Protein AF-A0A969IP55-F1 (afdb_monomer_lite)

pLDDT: mean 71.88, std 18.7, range [32.5, 93.12]

Radius of gyration: 21.82 Å; chains: 1; bounding box: 66×53×46 Å

Secondary structure (DSSP, 8-state):
-HHHHHHHHHHHHHHHT--HHHHHHHHHHHHHHHHHHHHHHHTT-TT---HHHHHHHHHHHHHHHHHHHHHHHHTT-HHHHHHHHHHHHHHHTTS--PPPHHHHHHHHHHHHHHHT--SHHHHHHHHHHHHHHTTT-TT--HHHHHTT-GGGTTS-GGGTHHHHHHHHHHHTTSS------------

Structure (mmCIF, N/CA/C/O backbone):
data_AF-A0A969IP55-F1
#
_entry.id   AF-A0A969IP55-F1
#
loop_
_atom_site.group_PDB
_atom_site.id
_atom_site.type_symbol
_atom_site.label_atom_id
_atom_site.label_alt_id
_atom_site.label_comp_id
_atom_site.label_asym_id
_atom_site.label_entity_id
_atom_site.label_seq_id
_atom_site.pdbx_PDB_ins_code
_atom_site.Cartn_x
_atom_site.Cartn_y
_atom_site.Cartn_z
_atom_site.occupancy
_atom_site.B_iso_or_equiv
_atom_site.auth_seq_id
_atom_site.auth_comp_id
_atom_site.auth_asym_id
_atom_site.auth_atom_id
_atom_site.pdbx_PDB_model_num
ATOM 1 N N . MET A 1 1 ? -9.711 13.927 -6.714 1.00 77.75 1 MET A N 1
ATOM 2 C CA . MET A 1 1 ? -8.336 13.537 -6.316 1.00 77.75 1 MET A CA 1
ATOM 3 C C . MET A 1 1 ? -8.371 12.204 -5.574 1.00 77.75 1 MET A C 1
ATOM 5 O O . MET A 1 1 ? -9.432 11.842 -5.066 1.00 77.75 1 MET A O 1
ATOM 9 N N . LEU A 1 2 ? -7.277 11.439 -5.526 1.00 83.94 2 LEU A N 1
ATOM 10 C CA . LEU A 1 2 ? -7.265 10.116 -4.875 1.00 83.94 2 LEU A CA 1
ATOM 11 C C . LEU A 1 2 ? -7.545 10.213 -3.368 1.00 83.94 2 LEU A C 1
ATOM 13 O O . LEU A 1 2 ? -8.332 9.434 -2.833 1.00 83.94 2 LEU A O 1
ATOM 17 N N . ARG A 1 3 ? -6.990 11.234 -2.709 1.00 86.00 3 ARG A N 1
ATOM 18 C CA . ARG A 1 3 ? -7.259 11.545 -1.296 1.00 86.00 3 ARG A CA 1
ATOM 19 C C . ARG A 1 3 ? -8.751 11.689 -0.991 1.00 86.00 3 ARG A C 1
ATOM 21 O O . ARG A 1 3 ? -9.264 11.053 -0.078 1.00 86.00 3 ARG A O 1
ATOM 28 N N . GLU A 1 4 ? -9.459 12.480 -1.792 1.00 88.06 4 GLU A N 1
ATOM 29 C CA . GLU A 1 4 ? -10.893 12.726 -1.606 1.00 88.06 4 GLU A CA 1
ATOM 30 C C . GLU A 1 4 ? -11.714 11.440 -1.740 1.00 88.06 4 GLU A C 1
ATOM 32 O O . GLU A 1 4 ? -12.694 11.259 -1.019 1.00 88.06 4 GLU A O 1
ATOM 37 N N . LYS A 1 5 ? -11.304 10.523 -2.630 1.00 88.50 5 LYS A N 1
ATOM 38 C CA . LYS A 1 5 ? -11.951 9.211 -2.779 1.00 88.50 5 LYS A CA 1
ATOM 39 C C . LYS A 1 5 ? -11.795 8.365 -1.517 1.00 88.50 5 LYS A C 1
ATOM 41 O O . LYS A 1 5 ? -12.768 7.753 -1.085 1.00 88.50 5 LYS A O 1
ATOM 46 N N . ILE A 1 6 ? -10.606 8.355 -0.915 1.00 90.00 6 ILE A N 1
ATOM 47 C CA . ILE A 1 6 ? -10.326 7.615 0.326 1.00 90.00 6 ILE A CA 1
ATOM 48 C C . ILE A 1 6 ? -11.117 8.219 1.496 1.00 90.00 6 ILE A C 1
ATOM 50 O O . ILE A 1 6 ? -11.755 7.490 2.259 1.00 90.00 6 ILE A O 1
ATOM 54 N N . ASP A 1 7 ? -11.159 9.548 1.606 1.00 90.25 7 ASP A N 1
ATOM 55 C CA . ASP A 1 7 ? -11.930 10.241 2.644 1.00 90.25 7 ASP A CA 1
ATOM 56 C C . ASP A 1 7 ? -13.443 10.024 2.497 1.00 90.25 7 ASP A C 1
ATOM 58 O O . ASP A 1 7 ? -14.148 9.800 3.487 1.00 90.25 7 ASP A O 1
ATOM 62 N N . ALA A 1 8 ? -13.958 10.058 1.267 1.00 91.44 8 ALA A N 1
ATOM 63 C CA . ALA A 1 8 ? -15.356 9.754 0.979 1.00 91.44 8 ALA A CA 1
ATOM 64 C C . ALA A 1 8 ? -15.691 8.290 1.302 1.00 91.44 8 ALA A C 1
ATOM 66 O O . ALA A 1 8 ? -16.722 8.024 1.926 1.00 91.44 8 ALA A O 1
ATOM 67 N N . ALA A 1 9 ? -14.806 7.354 0.949 1.00 89.44 9 ALA A N 1
ATOM 68 C CA . ALA A 1 9 ? -14.970 5.941 1.265 1.00 89.44 9 ALA A CA 1
ATOM 69 C C . ALA A 1 9 ? -14.975 5.687 2.777 1.00 89.44 9 ALA A C 1
ATOM 71 O O . ALA A 1 9 ? -15.824 4.942 3.259 1.00 89.44 9 ALA A O 1
ATOM 72 N N . LEU A 1 10 ? -14.110 6.357 3.548 1.00 90.19 10 LEU A N 1
ATOM 73 C CA . LEU A 1 10 ? -14.114 6.254 5.011 1.00 90.19 10 LEU A CA 1
ATOM 74 C C . LEU A 1 10 ? -15.436 6.749 5.611 1.00 90.19 10 LEU A C 1
ATOM 76 O O . LEU A 1 10 ? -16.022 6.077 6.461 1.00 90.19 10 LEU A O 1
ATOM 80 N N . LYS A 1 11 ? -15.933 7.907 5.160 1.00 90.00 11 LYS A N 1
ATOM 81 C CA . LYS A 1 11 ? -17.222 8.452 5.620 1.00 90.00 11 LYS A CA 1
ATOM 82 C C . LYS A 1 11 ? -18.384 7.519 5.278 1.00 90.00 11 LYS A C 1
ATOM 84 O O . LYS A 1 11 ? -19.266 7.310 6.110 1.00 90.00 11 LYS A O 1
ATOM 89 N N . SER A 1 12 ? -18.373 6.957 4.071 1.00 89.88 12 SER A N 1
ATOM 90 C CA . SER A 1 12 ? -19.374 5.991 3.619 1.00 89.88 12 SER A CA 1
ATOM 91 C C . SER A 1 12 ? -19.341 4.717 4.464 1.00 89.88 12 SER A C 1
ATOM 93 O O . SER A 1 12 ? -20.376 4.352 5.018 1.00 89.88 12 SER A O 1
ATOM 95 N N . ALA A 1 13 ? -18.159 4.134 4.681 1.00 88.38 13 ALA A N 1
ATOM 96 C CA . ALA A 1 13 ? -17.980 2.924 5.481 1.00 88.38 13 ALA A CA 1
ATOM 97 C C . ALA A 1 13 ? -18.423 3.113 6.941 1.00 88.38 13 ALA A C 1
ATOM 99 O O . ALA A 1 13 ? -19.097 2.262 7.522 1.00 88.38 13 ALA A O 1
ATOM 100 N N . MET A 1 14 ? -18.128 4.278 7.532 1.00 88.12 14 MET A N 1
ATOM 101 C CA . MET A 1 14 ? -18.603 4.620 8.877 1.00 88.12 14 MET A CA 1
ATOM 102 C C . MET A 1 14 ? -20.131 4.738 8.953 1.00 88.12 14 MET A C 1
ATOM 104 O O . MET A 1 14 ? -20.724 4.329 9.950 1.00 88.12 14 MET A O 1
ATOM 108 N N . LYS A 1 15 ? -20.775 5.291 7.917 1.00 86.12 15 LYS A N 1
ATOM 109 C CA . LYS A 1 15 ? -22.235 5.454 7.864 1.00 86.12 15 LYS A CA 1
ATOM 110 C C . LYS A 1 15 ? -22.956 4.130 7.602 1.00 86.12 15 LYS A C 1
ATOM 112 O O . LYS A 1 15 ? -24.005 3.893 8.193 1.00 86.12 15 LYS A O 1
ATOM 117 N N . ALA A 1 16 ? -22.384 3.283 6.751 1.00 84.81 16 ALA A N 1
ATOM 118 C CA . ALA A 1 16 ? -22.908 1.961 6.418 1.00 84.81 16 ALA A CA 1
ATOM 119 C C . ALA A 1 16 ? -22.736 0.937 7.553 1.00 84.81 16 ALA A C 1
ATOM 121 O O . ALA A 1 16 ? -23.346 -0.125 7.501 1.00 84.81 16 ALA A O 1
ATOM 122 N N . ARG A 1 17 ? -21.949 1.264 8.595 1.00 82.00 17 ARG A N 1
ATOM 123 C CA . ARG A 1 17 ? -21.477 0.299 9.604 1.00 82.00 17 ARG A CA 1
ATOM 124 C C . ARG A 1 17 ? -20.827 -0.915 8.936 1.00 82.00 17 ARG A C 1
ATOM 126 O O . ARG A 1 17 ? -21.074 -2.050 9.339 1.00 82.00 17 ARG A O 1
ATOM 133 N N . ASP A 1 18 ? -20.006 -0.632 7.925 1.00 79.62 18 ASP A N 1
ATOM 134 C CA . ASP A 1 18 ? -19.228 -1.636 7.211 1.00 79.62 18 ASP A CA 1
ATOM 135 C C . ASP A 1 18 ? -18.322 -2.418 8.166 1.00 79.62 18 ASP A C 1
ATOM 137 O O . ASP A 1 18 ? -18.103 -2.062 9.331 1.00 79.62 18 ASP A O 1
ATOM 141 N N . GLU A 1 19 ? -17.767 -3.497 7.631 1.00 81.12 19 GLU A N 1
ATOM 142 C CA . GLU A 1 19 ? -16.859 -4.385 8.328 1.00 81.12 19 GLU A CA 1
ATOM 143 C C . GLU A 1 19 ? -15.748 -3.618 9.065 1.00 81.12 19 GLU A C 1
ATOM 145 O O . GLU A 1 19 ? -15.111 -2.702 8.530 1.00 81.12 19 GLU A O 1
ATOM 150 N N . LYS A 1 20 ? -15.510 -3.996 10.330 1.00 85.56 20 LYS A N 1
ATOM 151 C CA . LYS A 1 20 ? -14.559 -3.306 11.219 1.00 85.56 20 LYS A CA 1
ATOM 152 C C . LYS A 1 20 ? -13.166 -3.194 10.595 1.00 85.56 20 LYS A C 1
ATOM 154 O O . LYS A 1 20 ? -12.506 -2.174 10.789 1.00 85.56 20 LYS A O 1
ATOM 159 N N . VAL A 1 21 ? -12.765 -4.215 9.835 1.00 85.88 21 VAL A N 1
ATOM 160 C CA . VAL A 1 21 ? -11.494 -4.276 9.105 1.00 85.88 21 VAL A CA 1
ATOM 161 C C . VAL A 1 21 ? -11.409 -3.129 8.099 1.00 85.88 21 VAL A C 1
ATOM 163 O O . VAL A 1 21 ? -10.517 -2.297 8.215 1.00 85.88 21 VAL A O 1
ATOM 166 N N . ARG A 1 22 ? -12.401 -2.972 7.211 1.00 87.75 22 ARG A N 1
ATOM 167 C CA . ARG A 1 22 ? -12.428 -1.900 6.199 1.00 87.75 22 ARG A CA 1
ATOM 168 C C . ARG A 1 22 ? -12.305 -0.506 6.814 1.00 87.75 22 ARG A C 1
ATOM 170 O O . ARG A 1 22 ? -11.511 0.312 6.350 1.00 87.75 22 ARG A O 1
ATOM 177 N N . VAL A 1 23 ? -13.056 -0.229 7.881 1.00 90.44 23 VAL A N 1
ATOM 178 C CA . VAL A 1 23 ? -12.996 1.071 8.573 1.00 90.44 23 VAL A CA 1
ATOM 179 C C . VAL A 1 23 ? -11.625 1.298 9.219 1.00 90.44 23 VAL A C 1
ATOM 181 O O . VAL A 1 23 ? -11.089 2.406 9.142 1.00 90.44 23 VAL A O 1
ATOM 184 N N . ALA A 1 24 ? -11.048 0.274 9.852 1.00 91.19 24 ALA A N 1
ATOM 185 C CA . ALA A 1 24 ? -9.722 0.361 10.459 1.00 91.19 24 ALA A CA 1
ATOM 186 C C . ALA A 1 24 ? -8.632 0.605 9.402 1.00 91.19 24 ALA A C 1
ATOM 188 O O . ALA A 1 24 ? -7.834 1.532 9.555 1.00 91.19 24 ALA A O 1
ATOM 189 N N . THR A 1 25 ? -8.653 -0.137 8.293 1.00 91.75 25 THR A N 1
ATOM 190 C CA . THR A 1 25 ? -7.698 0.012 7.188 1.00 91.75 25 THR A CA 1
ATOM 191 C C . THR A 1 25 ? -7.778 1.402 6.561 1.00 91.75 25 THR A C 1
ATOM 193 O O . THR A 1 25 ? -6.754 2.062 6.405 1.00 91.75 25 THR A O 1
ATOM 196 N N . LEU A 1 26 ? -8.982 1.914 6.280 1.00 92.00 26 LEU A N 1
ATOM 197 C CA . LEU A 1 26 ? -9.164 3.264 5.726 1.00 92.00 26 LEU A CA 1
ATOM 198 C C . LEU A 1 26 ? -8.643 4.366 6.663 1.00 92.00 26 LEU A C 1
ATOM 200 O O . LEU A 1 26 ? -8.086 5.365 6.201 1.00 92.00 26 LEU A O 1
ATOM 204 N N . ARG A 1 27 ? -8.770 4.189 7.985 1.00 92.88 27 ARG A N 1
ATOM 205 C CA . ARG A 1 27 ? -8.179 5.111 8.972 1.00 92.88 27 ARG A CA 1
ATOM 206 C C . ARG A 1 27 ? -6.656 5.051 8.973 1.00 92.88 27 ARG A C 1
ATOM 208 O O . ARG A 1 27 ? -6.025 6.103 9.042 1.00 92.88 27 ARG A O 1
ATOM 215 N N . LEU A 1 28 ? -6.079 3.854 8.871 1.00 92.12 28 LEU A N 1
ATOM 216 C CA . LEU A 1 28 ? -4.629 3.669 8.776 1.00 92.12 28 LEU A CA 1
ATOM 217 C C . LEU A 1 28 ? -4.060 4.302 7.503 1.00 92.12 28 LEU A C 1
ATOM 219 O O . LEU A 1 28 ? -3.033 4.970 7.568 1.00 92.12 28 LEU A O 1
ATOM 223 N N . ILE A 1 29 ? -4.751 4.159 6.370 1.00 92.19 29 ILE A N 1
ATOM 224 C CA . ILE A 1 29 ? -4.370 4.820 5.115 1.00 92.19 29 ILE A CA 1
ATOM 225 C C . ILE A 1 29 ? -4.351 6.342 5.306 1.00 92.19 29 ILE A C 1
ATOM 227 O O . ILE A 1 29 ? -3.355 6.991 4.995 1.00 92.19 29 ILE A O 1
ATOM 231 N N . ASN A 1 30 ? -5.414 6.919 5.873 1.00 92.31 30 ASN A N 1
ATOM 232 C CA . ASN A 1 30 ? -5.477 8.362 6.111 1.00 92.31 30 ASN A CA 1
ATOM 233 C C . ASN A 1 30 ? -4.413 8.858 7.098 1.00 92.31 30 ASN A C 1
ATOM 235 O O . ASN A 1 30 ? -3.916 9.972 6.938 1.00 92.31 30 ASN A O 1
ATOM 239 N N . ALA A 1 31 ? -4.048 8.057 8.101 1.00 93.12 31 ALA A N 1
ATOM 240 C CA . ALA A 1 31 ? -2.933 8.369 8.990 1.00 93.12 31 ALA A CA 1
ATOM 241 C C . ALA A 1 31 ? -1.602 8.397 8.220 1.00 93.12 31 ALA A C 1
ATOM 243 O O . ALA A 1 31 ? -0.906 9.405 8.263 1.00 93.12 31 ALA A O 1
ATOM 244 N N . ALA A 1 32 ? -1.312 7.368 7.419 1.00 90.94 32 ALA A N 1
ATOM 245 C CA . ALA A 1 32 ? -0.084 7.294 6.627 1.00 90.94 32 ALA A CA 1
ATOM 246 C C . ALA A 1 32 ? 0.047 8.449 5.615 1.00 90.94 32 ALA A C 1
ATOM 248 O O . ALA A 1 32 ? 1.138 8.983 5.404 1.00 90.94 32 ALA A O 1
ATOM 249 N N . ILE A 1 33 ? -1.067 8.867 5.007 1.00 89.81 33 ILE A N 1
ATOM 250 C CA . ILE A 1 33 ? -1.106 10.031 4.116 1.00 89.81 33 ILE A CA 1
ATOM 251 C C . ILE A 1 33 ? -0.771 11.318 4.890 1.00 89.81 33 ILE A C 1
ATOM 253 O O . ILE A 1 33 ? 0.051 12.109 4.429 1.00 89.81 33 ILE A O 1
ATOM 257 N N . LYS A 1 34 ? -1.356 11.518 6.078 1.00 88.81 34 LYS A N 1
ATOM 258 C CA . LYS A 1 34 ? -1.067 12.683 6.934 1.00 88.81 34 LYS A CA 1
ATOM 259 C C . LYS A 1 34 ? 0.378 12.700 7.422 1.00 88.81 34 LYS A C 1
ATOM 261 O O . LYS A 1 34 ? 0.994 13.761 7.433 1.00 88.81 34 LYS A O 1
ATOM 266 N N . ASP A 1 35 ? 0.932 11.548 7.781 1.00 88.88 35 ASP A N 1
ATOM 267 C CA . ASP A 1 35 ? 2.339 11.433 8.171 1.00 88.88 35 ASP A CA 1
ATOM 268 C C . ASP A 1 35 ? 3.254 11.855 7.017 1.00 88.88 35 ASP A C 1
ATOM 270 O O . ASP A 1 35 ? 4.234 12.578 7.219 1.00 88.88 35 ASP A O 1
ATOM 274 N N . ARG A 1 36 ? 2.904 11.477 5.779 1.00 87.44 36 ARG A N 1
ATOM 275 C CA . ARG A 1 36 ? 3.636 11.936 4.597 1.00 87.44 36 ARG A CA 1
ATOM 276 C C . ARG A 1 36 ? 3.447 13.431 4.338 1.00 87.44 36 ARG A C 1
ATOM 278 O O . ARG A 1 36 ? 4.429 14.073 3.976 1.00 87.44 36 ARG A O 1
ATOM 285 N N . ASP A 1 37 ? 2.259 13.996 4.561 1.00 85.00 37 ASP A N 1
ATOM 286 C CA . ASP A 1 37 ? 2.045 15.451 4.473 1.00 85.00 37 ASP A CA 1
ATOM 287 C C . ASP A 1 37 ? 2.941 16.207 5.458 1.00 85.00 37 ASP A C 1
ATOM 289 O O . ASP A 1 37 ? 3.547 17.215 5.100 1.00 85.00 37 ASP A O 1
ATOM 293 N N . ILE A 1 38 ? 3.053 15.717 6.695 1.00 85.88 38 ILE A N 1
ATOM 294 C CA . ILE A 1 38 ? 3.922 16.308 7.720 1.00 85.88 38 ILE A CA 1
ATOM 295 C C . ILE A 1 38 ? 5.386 16.225 7.280 1.00 85.88 38 ILE A C 1
ATOM 297 O O . ILE A 1 38 ? 6.101 17.224 7.351 1.00 85.88 38 ILE A O 1
ATOM 301 N N . ALA A 1 39 ? 5.821 15.070 6.769 1.00 84.62 39 ALA A N 1
ATOM 302 C CA . ALA A 1 39 ? 7.173 14.908 6.242 1.00 84.62 39 ALA A CA 1
ATOM 303 C C . ALA A 1 39 ? 7.447 15.851 5.056 1.00 84.62 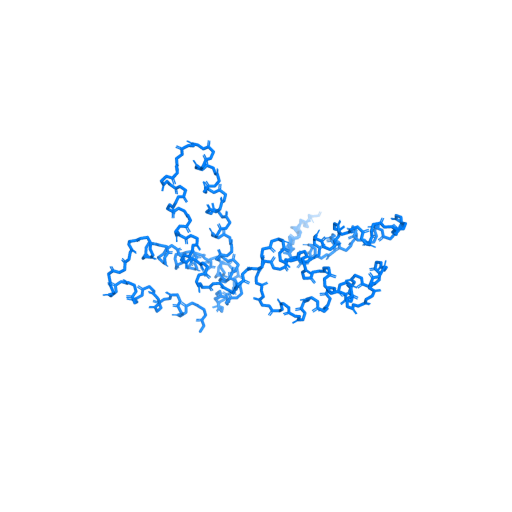39 ALA A C 1
ATOM 305 O O . ALA A 1 39 ? 8.488 16.497 5.019 1.00 84.62 39 ALA A O 1
ATOM 306 N N . ALA A 1 40 ? 6.500 15.990 4.123 1.00 83.12 40 ALA A N 1
A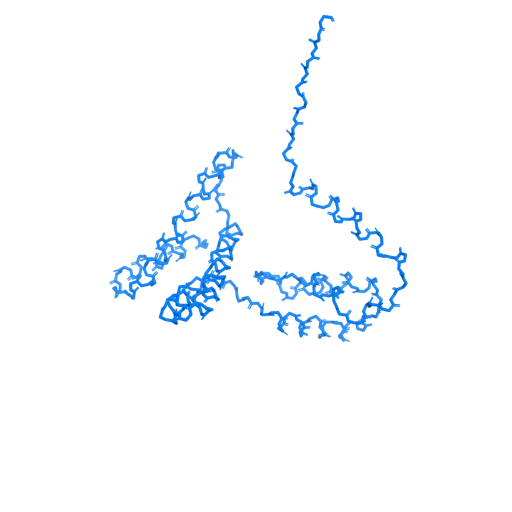TOM 307 C CA . ALA A 1 40 ? 6.629 16.879 2.970 1.00 83.12 40 ALA A CA 1
ATOM 308 C C . ALA A 1 40 ? 6.726 18.360 3.376 1.00 83.12 40 ALA A C 1
ATOM 310 O O . ALA A 1 40 ? 7.529 19.094 2.804 1.00 83.12 40 ALA A O 1
ATOM 311 N N . ARG A 1 41 ? 5.986 18.784 4.410 1.00 79.31 41 ARG A N 1
ATOM 312 C CA . ARG A 1 41 ? 6.113 20.132 4.992 1.00 79.31 41 ARG A CA 1
ATOM 313 C C . ARG A 1 41 ? 7.494 20.387 5.590 1.00 79.31 41 ARG A C 1
ATOM 315 O O . ARG A 1 41 ? 7.997 21.494 5.471 1.00 79.31 41 ARG A O 1
ATOM 322 N N . GLY A 1 42 ? 8.112 19.374 6.199 1.00 77.88 42 GLY A N 1
ATOM 323 C CA . GLY A 1 42 ? 9.497 19.458 6.677 1.00 77.88 42 GLY A CA 1
ATOM 324 C C . GLY A 1 42 ? 10.538 19.585 5.556 1.00 77.88 42 GLY A C 1
ATOM 325 O O . GLY A 1 42 ? 11.674 19.956 5.822 1.00 77.88 42 GLY A O 1
ATOM 326 N N . GLU A 1 43 ? 10.153 19.298 4.311 1.00 79.75 43 GLU A N 1
ATOM 327 C CA . GLU A 1 43 ? 10.984 19.397 3.105 1.00 79.75 43 GLU A CA 1
ATOM 328 C C . GLU A 1 43 ? 10.634 20.644 2.254 1.00 79.75 43 GLU A C 1
ATOM 330 O O . GLU A 1 43 ? 10.888 20.649 1.049 1.00 79.75 43 GLU A O 1
ATOM 335 N N . ASP A 1 44 ? 10.000 21.669 2.846 1.00 74.31 44 ASP A N 1
ATOM 336 C CA . ASP A 1 44 ? 9.499 22.894 2.183 1.00 74.31 44 ASP A CA 1
ATOM 337 C C . ASP A 1 44 ? 8.519 22.649 1.012 1.00 74.31 44 ASP A C 1
ATOM 339 O O . ASP A 1 44 ? 8.240 23.535 0.200 1.00 74.31 44 ASP A O 1
ATOM 343 N N . ARG A 1 45 ? 7.917 21.453 0.924 1.00 71.19 45 ARG A N 1
ATOM 344 C CA . ARG A 1 45 ? 6.848 21.158 -0.043 1.00 71.19 45 ARG A CA 1
ATOM 345 C C . ARG A 1 45 ? 5.482 21.496 0.542 1.00 71.19 45 ARG A C 1
ATOM 347 O O . ARG A 1 45 ? 4.765 20.638 1.058 1.00 71.19 45 ARG A O 1
ATOM 354 N N . CYS A 1 46 ? 5.112 22.767 0.423 1.00 60.44 46 CYS A N 1
ATOM 355 C CA . CYS A 1 46 ? 3.839 23.299 0.917 1.00 60.44 46 CYS A CA 1
ATOM 356 C C . CYS A 1 46 ? 2.607 22.854 0.105 1.00 60.44 46 CYS A C 1
ATOM 358 O O . CYS A 1 46 ? 1.492 22.950 0.611 1.00 60.44 46 CYS A O 1
ATOM 360 N N . GLU A 1 47 ? 2.792 22.349 -1.120 1.00 64.12 47 GLU A N 1
ATOM 361 C CA . GLU A 1 47 ? 1.698 21.906 -2.006 1.00 64.12 47 GLU A CA 1
ATOM 362 C C . GLU A 1 47 ? 1.059 20.569 -1.577 1.00 64.12 47 GLU A C 1
ATOM 364 O O . GLU A 1 47 ? -0.005 20.203 -2.073 1.00 64.12 47 GLU A O 1
ATOM 369 N N . GLY A 1 48 ? 1.652 19.874 -0.599 1.00 65.75 48 GLY A N 1
ATOM 370 C CA . GLY A 1 48 ? 1.133 18.617 -0.059 1.00 65.75 48 GLY A CA 1
ATOM 371 C C . GLY A 1 48 ? 1.511 17.388 -0.888 1.00 65.75 48 GLY A C 1
ATOM 372 O O . GLY A 1 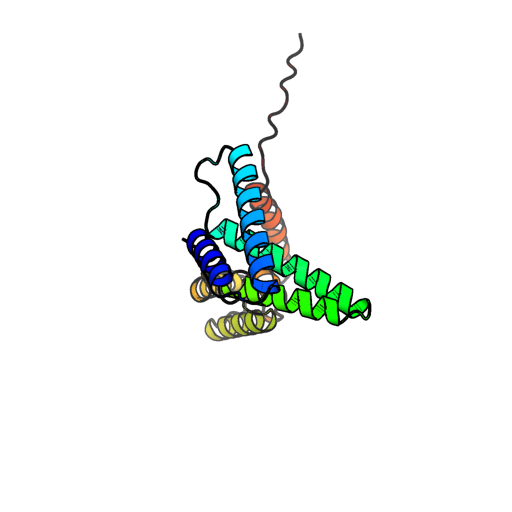48 ? 2.314 17.453 -1.817 1.00 65.75 48 GLY A O 1
ATOM 373 N N . VAL A 1 49 ? 0.967 16.237 -0.493 1.00 77.25 49 VAL A N 1
ATOM 374 C CA . VAL A 1 49 ? 1.280 14.937 -1.106 1.00 77.25 49 VAL A CA 1
ATOM 375 C C . VAL A 1 49 ? 0.450 14.724 -2.368 1.00 77.25 49 VAL A C 1
ATOM 377 O O . VAL A 1 49 ? -0.782 14.767 -2.312 1.00 77.25 49 VAL A O 1
ATOM 380 N N . SER A 1 50 ? 1.123 14.462 -3.491 1.00 83.62 50 SER A N 1
ATOM 381 C CA . SER A 1 50 ? 0.478 14.214 -4.785 1.00 83.62 50 SER A CA 1
ATOM 382 C C . SER A 1 50 ? -0.182 12.830 -4.854 1.00 83.62 50 SER A C 1
ATOM 384 O O . SER A 1 50 ? 0.148 11.925 -4.086 1.00 83.62 50 SER A O 1
ATOM 386 N N . ASP A 1 51 ? -1.094 12.630 -5.812 1.00 81.88 51 ASP A N 1
ATOM 387 C CA . ASP A 1 51 ? -1.754 11.331 -6.014 1.00 81.88 51 ASP A CA 1
ATOM 388 C C . ASP A 1 51 ? -0.729 10.203 -6.292 1.00 81.88 51 ASP A C 1
ATOM 390 O O . ASP A 1 51 ? -0.902 9.090 -5.796 1.00 81.88 51 ASP A O 1
ATOM 394 N N . ASP A 1 52 ? 0.386 10.493 -6.975 1.00 78.38 52 ASP A N 1
ATOM 395 C CA . ASP A 1 52 ? 1.483 9.538 -7.219 1.00 78.38 52 ASP A CA 1
ATOM 396 C C . ASP A 1 52 ? 2.223 9.134 -5.931 1.00 78.38 52 ASP A C 1
ATOM 398 O O . ASP A 1 52 ? 2.629 7.978 -5.745 1.00 78.38 52 ASP A O 1
ATOM 402 N N . GLU A 1 53 ? 2.392 10.075 -5.002 1.00 80.75 53 GLU A N 1
ATOM 403 C CA . GLU A 1 53 ? 2.969 9.779 -3.694 1.00 80.75 53 GLU A CA 1
ATOM 404 C C . GLU A 1 53 ? 1.993 8.975 -2.825 1.00 80.75 53 GLU A C 1
ATOM 406 O O . GLU A 1 53 ? 2.418 8.010 -2.186 1.00 80.75 53 GLU A O 1
ATOM 411 N N . ILE A 1 54 ? 0.691 9.290 -2.846 1.00 85.94 54 ILE A N 1
ATOM 412 C CA . ILE A 1 54 ? -0.346 8.493 -2.159 1.00 85.94 54 ILE A CA 1
ATOM 413 C C . ILE A 1 54 ? -0.313 7.054 -2.668 1.00 85.94 54 ILE A C 1
ATOM 415 O O . ILE A 1 54 ? -0.256 6.106 -1.888 1.00 85.94 54 ILE A O 1
ATOM 419 N N . LEU A 1 55 ? -0.271 6.884 -3.983 1.00 84.62 55 LEU A N 1
ATOM 420 C CA . LEU A 1 55 ? -0.124 5.594 -4.639 1.00 84.62 55 LEU A CA 1
ATOM 421 C C . LEU A 1 55 ? 1.133 4.828 -4.185 1.00 84.62 55 LEU A C 1
ATOM 423 O O . LEU A 1 55 ? 1.077 3.616 -3.963 1.00 84.62 55 LEU A O 1
ATOM 427 N N . THR A 1 56 ? 2.251 5.528 -3.989 1.00 82.69 56 THR A N 1
ATOM 428 C CA . THR A 1 56 ? 3.492 4.943 -3.457 1.00 82.69 56 THR A CA 1
ATOM 429 C C . THR A 1 56 ? 3.335 4.489 -2.001 1.00 82.69 56 THR A C 1
ATOM 431 O O . THR A 1 56 ? 3.837 3.425 -1.627 1.00 82.69 56 THR A O 1
ATOM 434 N N . ILE A 1 57 ? 2.610 5.253 -1.177 1.00 87.31 57 ILE A N 1
ATOM 435 C CA . ILE A 1 57 ? 2.283 4.877 0.209 1.00 87.31 57 ILE A CA 1
ATOM 436 C C . ILE A 1 57 ? 1.422 3.611 0.227 1.00 87.31 57 ILE A C 1
ATOM 438 O O . ILE A 1 57 ? 1.763 2.663 0.934 1.00 87.31 57 ILE A O 1
ATOM 442 N N . LEU A 1 58 ? 0.356 3.562 -0.580 1.00 87.62 58 LEU A N 1
ATOM 443 C CA . LEU A 1 58 ? -0.529 2.394 -0.669 1.00 87.62 58 LEU A CA 1
ATOM 444 C C . LEU A 1 58 ? 0.250 1.138 -1.086 1.00 87.62 58 LEU A C 1
ATOM 446 O O . LEU A 1 58 ? 0.131 0.100 -0.438 1.00 87.62 58 LEU A O 1
ATOM 450 N N . ALA A 1 59 ? 1.130 1.244 -2.087 1.00 85.00 59 ALA A N 1
ATOM 451 C CA . ALA A 1 59 ? 1.977 0.131 -2.515 1.00 85.00 59 ALA A CA 1
ATOM 452 C C . ALA A 1 59 ? 2.914 -0.366 -1.396 1.00 85.00 59 ALA A C 1
ATOM 454 O O . ALA A 1 59 ? 3.102 -1.572 -1.221 1.00 85.00 59 ALA A O 1
ATOM 455 N N . LYS A 1 60 ? 3.484 0.548 -0.598 1.00 86.38 60 LYS A N 1
ATOM 456 C CA . LYS A 1 60 ? 4.306 0.188 0.568 1.00 86.38 60 LYS A CA 1
ATOM 457 C C . LYS A 1 60 ? 3.481 -0.530 1.639 1.00 86.38 60 LYS A C 1
ATOM 459 O O . LYS A 1 60 ? 3.956 -1.517 2.198 1.00 86.38 60 LYS A O 1
ATOM 464 N N . MET A 1 61 ? 2.265 -0.056 1.909 1.00 88.19 61 MET A N 1
ATOM 465 C CA . MET A 1 61 ? 1.355 -0.655 2.888 1.00 88.19 61 MET A CA 1
ATOM 466 C C . MET A 1 61 ? 0.910 -2.065 2.491 1.00 88.19 61 MET A C 1
ATOM 468 O O . MET A 1 61 ? 0.829 -2.923 3.367 1.00 88.19 61 MET A O 1
ATOM 472 N N . VAL A 1 62 ? 0.655 -2.312 1.200 1.00 89.56 62 VAL A N 1
ATOM 473 C CA . VAL A 1 62 ? 0.354 -3.658 0.680 1.00 89.56 62 VAL A CA 1
ATOM 474 C C . VAL A 1 62 ? 1.535 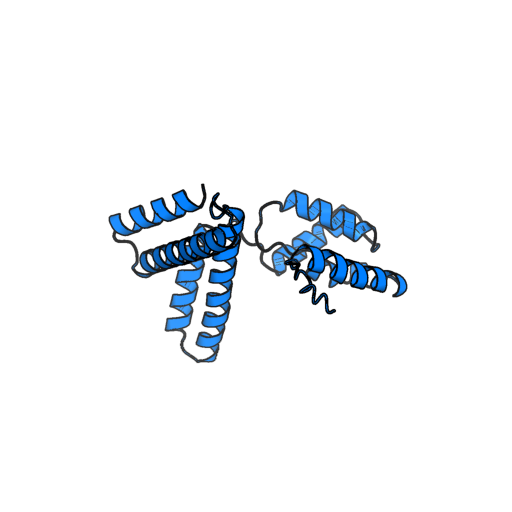-4.586 0.920 1.00 89.56 62 VAL A C 1
ATOM 476 O O . VAL A 1 62 ? 1.366 -5.639 1.522 1.00 89.56 62 VAL A O 1
ATOM 479 N N . LYS A 1 63 ? 2.745 -4.160 0.544 1.00 87.00 63 LYS A N 1
ATOM 480 C CA . LYS A 1 63 ? 3.942 -4.988 0.708 1.00 87.00 63 LYS A CA 1
ATOM 481 C C . LYS A 1 63 ? 4.190 -5.390 2.167 1.00 87.00 63 LYS A C 1
ATOM 483 O O . LYS A 1 63 ? 4.482 -6.543 2.441 1.00 87.00 63 LYS A O 1
ATOM 488 N N . GLN A 1 64 ? 4.053 -4.453 3.107 1.00 89.19 64 GLN A N 1
ATOM 489 C CA . GLN A 1 64 ? 4.237 -4.743 4.536 1.00 89.19 64 GLN A CA 1
ATOM 490 C C . GLN A 1 64 ? 3.264 -5.811 5.053 1.00 89.19 64 GLN A C 1
ATOM 492 O O . GLN A 1 64 ? 3.639 -6.624 5.897 1.00 89.19 64 GLN A O 1
ATOM 497 N N . ARG A 1 65 ? 2.031 -5.817 4.540 1.00 91.81 65 ARG A N 1
ATOM 498 C CA . ARG A 1 65 ? 1.007 -6.804 4.894 1.00 91.81 65 ARG A CA 1
ATOM 499 C C . ARG A 1 65 ? 1.229 -8.134 4.194 1.00 91.81 65 ARG A C 1
ATOM 501 O O . ARG A 1 65 ? 1.028 -9.165 4.814 1.00 91.81 65 ARG A O 1
ATOM 508 N N . GLU A 1 66 ? 1.696 -8.132 2.946 1.00 89.62 66 GLU A N 1
ATOM 509 C CA . GLU A 1 66 ? 2.086 -9.359 2.235 1.00 89.62 66 GLU A CA 1
ATOM 510 C C . GLU A 1 66 ? 3.240 -10.062 2.967 1.00 89.62 66 GLU A C 1
ATOM 512 O O . GLU A 1 66 ? 3.140 -11.251 3.270 1.00 89.62 66 GLU A O 1
ATOM 517 N N . ASP A 1 67 ? 4.274 -9.304 3.352 1.00 89.00 67 ASP A N 1
ATOM 518 C CA . ASP A 1 67 ? 5.406 -9.805 4.140 1.00 89.00 67 ASP A CA 1
ATOM 519 C C . ASP A 1 67 ? 4.933 -10.346 5.514 1.00 89.00 67 ASP A C 1
ATOM 521 O O . ASP A 1 67 ? 5.409 -11.384 5.980 1.00 89.00 67 ASP A O 1
ATOM 525 N N . SER A 1 68 ? 3.963 -9.678 6.154 1.00 89.75 68 SER A N 1
ATOM 526 C CA . SER A 1 68 ? 3.388 -10.105 7.444 1.00 89.75 68 SER A CA 1
ATOM 527 C C . SER A 1 68 ? 2.492 -11.339 7.309 1.00 89.75 68 SER A C 1
ATOM 529 O O . SER A 1 68 ? 2.598 -12.264 8.111 1.00 89.75 68 SER A O 1
ATOM 531 N N . SER A 1 69 ? 1.665 -11.403 6.265 1.00 91.81 69 SER A N 1
ATOM 532 C CA . SER A 1 69 ? 0.821 -12.555 5.939 1.00 91.81 69 SER A CA 1
ATOM 533 C C . SER A 1 69 ? 1.675 -13.801 5.731 1.00 91.81 69 SER A C 1
ATOM 535 O O . SER A 1 69 ? 1.371 -14.848 6.297 1.00 91.81 69 SER A O 1
ATOM 537 N N . GLU A 1 70 ? 2.768 -13.697 4.968 1.00 90.38 70 GLU A N 1
ATOM 538 C CA . GLU A 1 70 ? 3.686 -14.819 4.751 1.00 90.38 70 GLU A CA 1
ATOM 539 C C . GLU A 1 70 ? 4.364 -15.253 6.063 1.00 90.38 70 GLU A C 1
ATOM 541 O O . GLU A 1 70 ? 4.537 -16.448 6.322 1.00 90.38 70 GLU A O 1
ATOM 546 N N . ALA A 1 71 ? 4.722 -14.299 6.929 1.00 90.81 71 ALA A N 1
ATOM 547 C CA . ALA A 1 71 ? 5.280 -14.599 8.244 1.00 90.81 71 ALA A CA 1
ATOM 548 C C . ALA A 1 71 ? 4.272 -15.321 9.161 1.00 90.81 71 ALA A C 1
ATOM 550 O O . ALA A 1 71 ? 4.648 -16.280 9.839 1.00 90.81 71 ALA A O 1
ATOM 551 N N . PHE A 1 72 ? 2.998 -14.917 9.161 1.00 91.19 72 PHE A N 1
ATOM 552 C CA . PHE A 1 72 ? 1.945 -15.567 9.950 1.00 91.19 72 PHE A CA 1
ATOM 553 C C . PHE A 1 72 ? 1.586 -16.960 9.429 1.00 91.19 72 PHE A C 1
ATOM 555 O O . PHE A 1 72 ? 1.396 -17.874 10.235 1.00 91.19 72 PHE A O 1
ATOM 562 N N . GLU A 1 73 ? 1.570 -17.159 8.109 1.00 89.56 73 GLU A N 1
ATOM 563 C CA . GLU A 1 73 ? 1.398 -18.484 7.502 1.00 89.56 73 GLU A CA 1
ATOM 564 C C . GLU A 1 73 ? 2.526 -19.434 7.915 1.00 89.56 73 GLU A C 1
ATOM 566 O O . GLU A 1 73 ? 2.265 -20.543 8.385 1.00 89.56 73 GLU A O 1
ATOM 571 N N . LYS A 1 74 ? 3.783 -18.976 7.841 1.00 91.06 74 LYS A N 1
ATOM 572 C CA . LYS A 1 74 ? 4.947 -19.746 8.317 1.00 91.06 74 LYS A CA 1
ATOM 573 C C . LYS A 1 74 ? 4.896 -20.021 9.819 1.00 91.06 74 LYS A C 1
ATOM 575 O O . LYS A 1 74 ? 5.394 -21.048 10.269 1.00 91.06 74 LYS A O 1
ATOM 580 N N . GLY A 1 75 ? 4.287 -19.119 10.586 1.00 90.69 75 GLY A N 1
ATOM 581 C CA . GLY A 1 75 ? 4.056 -19.259 12.022 1.00 90.69 75 GLY A CA 1
ATOM 582 C C . GLY A 1 75 ? 2.847 -20.120 12.403 1.00 90.69 75 GLY A C 1
ATOM 583 O O . GLY A 1 75 ? 2.510 -20.157 13.584 1.00 90.69 75 GLY A O 1
ATOM 584 N N . ALA A 1 76 ? 2.182 -20.778 11.443 1.00 91.38 76 ALA A N 1
ATOM 585 C CA . ALA A 1 76 ? 0.964 -21.568 11.651 1.00 91.38 76 ALA A CA 1
ATOM 586 C C . ALA A 1 76 ? -0.191 -20.777 12.307 1.00 91.38 76 ALA A C 1
ATOM 588 O O . ALA A 1 76 ? -0.968 -21.319 13.094 1.00 91.38 76 ALA A O 1
ATOM 589 N N . ARG A 1 77 ? -0.315 -19.482 11.982 1.00 91.12 77 ARG A N 1
ATOM 590 C CA . ARG A 1 77 ? -1.393 -18.585 12.440 1.00 91.12 77 ARG A CA 1
ATOM 591 C C . ARG A 1 77 ? -2.242 -18.103 11.252 1.00 91.12 77 ARG A C 1
ATOM 593 O O . ARG A 1 77 ? -2.161 -16.926 10.895 1.00 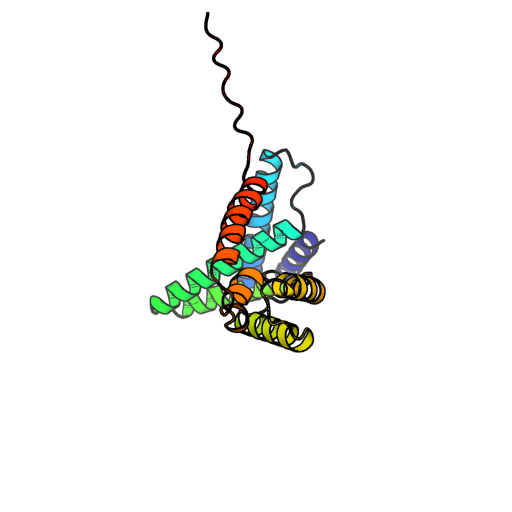91.12 77 ARG A O 1
ATOM 600 N N . PRO A 1 78 ? -3.053 -18.982 10.632 1.00 88.88 78 PRO A N 1
ATOM 601 C CA . PRO A 1 78 ? -3.823 -18.641 9.435 1.00 88.88 78 PRO A CA 1
ATOM 602 C C . PRO A 1 78 ? -4.851 -17.532 9.684 1.00 88.88 78 PRO A C 1
ATOM 604 O O . PRO A 1 78 ? -5.022 -16.685 8.818 1.00 88.88 78 PRO A O 1
ATOM 607 N N . ASP A 1 79 ? -5.441 -17.458 10.882 1.00 89.88 79 ASP A N 1
ATOM 608 C CA . ASP A 1 79 ? -6.443 -16.434 11.221 1.00 89.88 79 ASP A CA 1
ATOM 609 C C . ASP A 1 79 ? -5.891 -15.004 11.073 1.00 89.88 79 ASP A C 1
ATOM 611 O O . ASP A 1 79 ? -6.576 -14.093 10.613 1.00 89.88 79 ASP A O 1
ATOM 615 N N . LEU A 1 80 ? -4.618 -14.803 11.439 1.00 88.19 80 LEU A N 1
ATOM 616 C CA . LEU A 1 80 ? -3.946 -13.508 11.297 1.00 88.19 80 LEU A CA 1
ATOM 617 C C . LEU A 1 80 ? -3.570 -13.235 9.838 1.00 88.19 80 LEU A C 1
ATOM 619 O O . LEU A 1 80 ? -3.678 -12.102 9.383 1.00 88.19 80 LEU A O 1
ATOM 623 N N . ALA A 1 81 ? -3.174 -14.265 9.088 1.00 88.88 81 ALA A N 1
ATOM 624 C CA . ALA A 1 81 ? -2.885 -14.129 7.664 1.00 88.88 81 ALA A CA 1
ATOM 625 C C . ALA A 1 81 ? -4.142 -13.769 6.852 1.00 88.88 81 ALA A C 1
ATOM 627 O O . ALA A 1 81 ? -4.071 -12.945 5.943 1.00 88.88 81 ALA A O 1
ATOM 628 N N . GLU A 1 82 ? -5.301 -14.338 7.187 1.00 89.88 82 GLU A N 1
ATOM 629 C CA . GLU A 1 82 ? -6.580 -13.970 6.570 1.00 89.88 82 GLU A CA 1
ATOM 630 C C . GLU A 1 82 ? -6.959 -12.519 6.866 1.00 89.88 82 GLU A C 1
ATOM 632 O O . GLU A 1 82 ? -7.395 -11.807 5.960 1.00 89.88 82 GLU A O 1
ATOM 637 N N . GLN A 1 83 ? -6.721 -12.049 8.094 1.00 89.38 83 GLN A N 1
ATOM 638 C CA . GLN A 1 83 ? -6.936 -10.647 8.438 1.00 89.38 83 GLN A CA 1
ATOM 639 C C . GLN A 1 83 ? -6.045 -9.717 7.598 1.00 89.38 83 GLN A C 1
ATOM 641 O O . GLN A 1 83 ? -6.547 -8.750 7.026 1.00 89.38 83 GLN A O 1
ATOM 646 N N . GLU A 1 84 ? -4.751 -10.024 7.460 1.00 90.62 84 GLU A N 1
ATOM 647 C CA . GLU A 1 84 ? -3.835 -9.236 6.621 1.00 90.62 84 GLU A CA 1
ATOM 648 C C . GLU A 1 84 ? -4.268 -9.224 5.146 1.00 90.62 84 GLU A C 1
ATOM 650 O O . GLU A 1 84 ? -4.241 -8.177 4.494 1.00 90.62 84 GLU A O 1
ATOM 655 N N . LYS A 1 85 ? -4.727 -10.366 4.616 1.00 88.75 85 LYS A N 1
ATOM 656 C CA . LYS A 1 85 ? -5.263 -10.472 3.247 1.00 88.75 85 LYS A CA 1
ATOM 657 C C . LYS A 1 85 ? -6.511 -9.615 3.048 1.00 88.75 85 LYS A C 1
ATOM 659 O O . LYS A 1 85 ? -6.584 -8.891 2.058 1.00 88.75 85 LYS A O 1
ATOM 664 N N . ALA A 1 86 ? -7.436 -9.624 4.005 1.00 90.50 86 ALA A N 1
ATOM 665 C CA . ALA A 1 86 ? -8.622 -8.772 3.957 1.00 90.50 86 ALA A CA 1
ATOM 666 C C . ALA A 1 86 ? -8.250 -7.277 3.945 1.00 90.50 86 ALA A C 1
ATOM 668 O O . ALA A 1 86 ? -8.832 -6.490 3.197 1.00 90.50 86 ALA A O 1
ATOM 669 N N . GLU A 1 87 ? -7.238 -6.870 4.718 1.00 90.12 87 GLU A N 1
ATOM 670 C CA . GLU A 1 87 ? -6.736 -5.492 4.678 1.00 90.12 87 GLU A CA 1
ATOM 671 C C . GLU A 1 87 ? -6.072 -5.139 3.338 1.00 90.12 87 GLU A C 1
ATOM 673 O O . GLU A 1 87 ? -6.250 -4.026 2.834 1.00 90.12 87 GLU A O 1
ATOM 678 N N . ILE A 1 88 ? -5.319 -6.072 2.744 1.00 90.56 88 ILE A N 1
ATOM 679 C CA . ILE A 1 88 ? -4.706 -5.898 1.419 1.00 90.56 88 ILE A CA 1
ATOM 680 C C . ILE A 1 88 ? -5.779 -5.646 0.359 1.00 90.56 88 ILE A C 1
ATOM 682 O O . ILE A 1 88 ? -5.611 -4.742 -0.463 1.00 90.56 88 ILE A O 1
ATOM 686 N N . ASP A 1 89 ? -6.877 -6.397 0.384 1.00 89.94 89 ASP A N 1
ATOM 687 C CA . ASP A 1 89 ? -7.955 -6.258 -0.596 1.00 89.94 89 ASP A CA 1
ATOM 688 C C . ASP A 1 89 ? -8.626 -4.881 -0.506 1.00 89.94 89 ASP A C 1
ATOM 690 O O . ASP A 1 89 ? -8.799 -4.209 -1.524 1.00 89.94 89 ASP A O 1
ATOM 694 N N . VAL A 1 90 ? -8.864 -4.377 0.711 1.00 90.69 90 VAL A N 1
ATOM 695 C CA . VAL A 1 90 ? -9.371 -3.009 0.917 1.00 90.69 90 VAL A CA 1
ATOM 696 C C . VAL A 1 90 ? -8.415 -1.957 0.352 1.00 90.69 90 VAL A C 1
ATOM 698 O O . VAL A 1 90 ? -8.865 -0.971 -0.227 1.00 90.69 90 VAL A O 1
ATOM 701 N N . ILE A 1 91 ? -7.098 -2.130 0.502 1.00 89.12 91 ILE A N 1
ATOM 702 C CA . ILE A 1 91 ? -6.117 -1.187 -0.061 1.00 89.12 91 ILE A CA 1
ATOM 703 C C . ILE A 1 91 ? -6.107 -1.266 -1.595 1.00 89.12 91 ILE A C 1
ATOM 705 O O . ILE A 1 91 ? -6.007 -0.235 -2.269 1.00 89.12 91 ILE A O 1
ATOM 709 N N . ARG A 1 92 ? -6.234 -2.474 -2.158 1.00 87.19 92 ARG A N 1
ATOM 710 C CA . ARG A 1 92 ? -6.232 -2.718 -3.607 1.00 87.19 92 ARG A CA 1
ATOM 711 C C . ARG A 1 92 ? -7.412 -2.062 -4.324 1.00 87.19 92 ARG A C 1
ATOM 713 O O . ARG A 1 92 ? -7.214 -1.636 -5.458 1.00 87.19 92 ARG A O 1
ATOM 720 N N . ASP A 1 93 ? -8.556 -1.869 -3.664 1.00 87.56 93 ASP A N 1
ATOM 721 C CA . ASP A 1 93 ? -9.702 -1.112 -4.206 1.00 87.56 93 ASP A CA 1
ATOM 722 C C . ASP A 1 93 ? -9.332 0.314 -4.662 1.00 87.56 93 ASP A C 1
ATOM 724 O O . ASP A 1 93 ? -9.953 0.873 -5.568 1.00 87.56 93 ASP A O 1
ATOM 728 N N . PHE A 1 94 ? -8.322 0.925 -4.032 1.00 85.94 94 PHE A N 1
ATOM 729 C CA . PHE A 1 94 ? -7.887 2.297 -4.317 1.00 85.94 94 PHE A CA 1
ATOM 730 C C . PHE A 1 94 ? -6.665 2.367 -5.232 1.00 85.94 94 PHE A C 1
ATOM 732 O O . PHE A 1 94 ? -6.227 3.464 -5.586 1.00 85.94 94 PHE A O 1
ATOM 739 N N . MET A 1 95 ? -6.107 1.221 -5.623 1.00 81.12 95 MET A N 1
ATOM 740 C CA . MET A 1 95 ? -4.949 1.166 -6.504 1.00 81.12 95 MET A CA 1
ATOM 741 C C . MET A 1 95 ? -5.358 0.795 -7.933 1.00 81.12 95 MET A C 1
ATOM 743 O O . MET A 1 95 ? -6.241 -0.037 -8.138 1.00 81.12 95 MET A O 1
ATOM 747 N N . PRO A 1 96 ? -4.681 1.344 -8.956 1.00 77.25 96 PRO A N 1
ATOM 748 C CA . PRO A 1 96 ? -4.792 0.798 -10.296 1.00 77.25 96 PRO A CA 1
ATOM 749 C C . PRO A 1 96 ? -4.321 -0.660 -10.284 1.00 77.25 96 PRO A C 1
ATOM 751 O O . PRO A 1 96 ? -3.365 -1.012 -9.579 1.00 77.25 96 PRO A O 1
ATOM 754 N N . ARG A 1 97 ? -5.006 -1.498 -11.072 1.00 67.81 97 ARG A N 1
ATOM 755 C CA . ARG A 1 97 ? -4.766 -2.942 -11.164 1.00 67.81 97 ARG A CA 1
ATOM 756 C C . ARG A 1 97 ? -3.266 -3.223 -11.284 1.00 67.81 97 ARG A C 1
ATOM 758 O O . ARG A 1 97 ? -2.637 -2.864 -12.278 1.00 67.81 97 ARG A O 1
ATOM 765 N N . GLN A 1 98 ? -2.706 -3.848 -10.249 1.00 65.19 98 GLN A N 1
ATOM 766 C CA . GLN A 1 98 ? -1.330 -4.330 -10.270 1.00 65.19 98 GLN A CA 1
ATOM 767 C C . GLN A 1 98 ? -1.272 -5.536 -11.205 1.00 65.19 98 GLN A C 1
ATOM 769 O O . GLN A 1 98 ? -2.070 -6.461 -11.066 1.00 65.19 98 GLN A O 1
ATOM 774 N N . LEU A 1 99 ? -0.341 -5.530 -12.156 1.00 65.00 99 LEU A N 1
ATOM 775 C CA . LEU A 1 99 ? -0.026 -6.736 -12.916 1.00 65.00 99 LEU A CA 1
ATOM 776 C C . LEU A 1 99 ? 0.835 -7.639 -12.038 1.00 65.00 99 LEU A C 1
ATOM 778 O O . LEU A 1 99 ? 1.832 -7.190 -11.472 1.00 65.00 99 LEU A O 1
ATOM 782 N N . THR A 1 100 ? 0.468 -8.910 -11.943 1.00 66.69 100 THR A N 1
ATOM 783 C CA . THR A 1 100 ? 1.301 -9.921 -11.283 1.00 66.69 100 THR A CA 1
ATOM 784 C C . THR A 1 100 ? 2.602 -10.139 -12.054 1.00 66.69 100 THR A C 1
ATOM 786 O O . THR A 1 100 ? 2.669 -9.913 -13.263 1.00 66.69 100 THR A O 1
ATOM 789 N N . ASP A 1 101 ? 3.635 -10.658 -11.389 1.00 62.38 101 ASP A N 1
ATOM 790 C CA . ASP A 1 101 ? 4.915 -10.999 -12.029 1.00 62.38 101 ASP A CA 1
ATOM 791 C C . ASP A 1 101 ? 4.734 -11.865 -13.293 1.00 62.38 101 ASP A C 1
ATOM 793 O O . ASP A 1 101 ? 5.398 -11.632 -14.303 1.00 62.38 101 ASP A O 1
ATOM 797 N N . ALA A 1 102 ? 3.792 -12.814 -13.267 1.00 64.75 102 ALA A N 1
ATOM 798 C CA . ALA A 1 102 ? 3.480 -13.689 -14.398 1.00 64.75 102 ALA A CA 1
ATOM 799 C C . ALA A 1 102 ? 2.725 -12.977 -15.538 1.00 64.75 102 ALA A C 1
ATOM 801 O O . ALA A 1 102 ? 2.835 -13.365 -16.702 1.00 64.75 102 ALA A O 1
ATOM 802 N N . GLU A 1 103 ? 1.924 -11.956 -15.234 1.00 68.69 103 GLU A N 1
ATOM 803 C CA . GLU A 1 103 ? 1.278 -11.115 -16.250 1.00 68.69 103 GLU A CA 1
ATOM 804 C C . GLU A 1 103 ? 2.275 -10.131 -16.865 1.00 68.69 103 GLU A C 1
ATOM 806 O O . GLU A 1 103 ? 2.244 -9.915 -18.074 1.00 68.69 103 GLU A O 1
ATOM 811 N N . ILE A 1 104 ? 3.211 -9.601 -16.070 1.00 69.19 104 ILE A N 1
ATOM 812 C CA . ILE A 1 104 ? 4.310 -8.759 -16.557 1.00 69.19 104 ILE A CA 1
ATOM 813 C C . ILE A 1 104 ? 5.217 -9.560 -17.494 1.00 69.19 104 ILE A C 1
ATOM 815 O O . ILE A 1 104 ? 5.595 -9.050 -18.546 1.00 69.19 104 ILE A O 1
ATOM 819 N N . GLU A 1 105 ? 5.552 -10.808 -17.157 1.00 68.62 105 GLU A N 1
ATOM 820 C CA . GLU A 1 105 ? 6.329 -11.683 -18.046 1.00 68.62 105 GLU A CA 1
ATOM 821 C C . GLU A 1 105 ? 5.611 -11.940 -19.365 1.00 68.62 105 GLU A C 1
ATOM 823 O O . GLU A 1 105 ? 6.190 -11.718 -20.427 1.00 68.62 105 GLU A O 1
ATOM 828 N N . ARG A 1 106 ? 4.326 -12.303 -19.307 1.00 76.62 106 ARG A N 1
ATOM 829 C CA . ARG A 1 106 ? 3.516 -12.489 -20.515 1.00 76.62 106 ARG A CA 1
ATOM 830 C C . ARG A 1 106 ? 3.434 -11.214 -21.349 1.00 76.62 106 ARG A C 1
ATOM 832 O O . ARG A 1 106 ? 3.587 -11.280 -22.564 1.00 76.62 106 ARG A O 1
ATOM 839 N N . ALA A 1 107 ? 3.253 -10.056 -20.720 1.00 74.69 107 ALA A N 1
ATOM 840 C CA . ALA A 1 107 ? 3.228 -8.771 -21.409 1.00 74.69 107 ALA A CA 1
ATOM 841 C C . ALA A 1 107 ? 4.564 -8.463 -22.104 1.00 74.69 107 ALA A C 1
ATOM 843 O O . ALA A 1 107 ? 4.571 -8.009 -23.248 1.00 74.69 107 ALA A O 1
ATOM 844 N N . VAL A 1 108 ? 5.691 -8.737 -21.439 1.00 74.38 108 VAL A N 1
ATOM 845 C CA . VAL A 1 108 ? 7.035 -8.580 -22.013 1.00 74.38 108 VAL A CA 1
ATOM 846 C C . VAL A 1 108 ? 7.232 -9.525 -23.200 1.00 74.38 108 VAL A C 1
ATOM 848 O O . VAL A 1 108 ? 7.685 -9.073 -24.248 1.00 74.38 108 VAL A O 1
ATOM 851 N N . ASP A 1 109 ? 6.854 -10.797 -23.077 1.00 75.38 109 ASP A N 1
ATOM 852 C CA . ASP A 1 109 ? 7.002 -11.789 -24.150 1.00 75.38 109 ASP A CA 1
ATOM 853 C C . ASP A 1 109 ? 6.132 -11.472 -25.370 1.00 75.38 109 ASP A C 1
ATOM 855 O O . ASP A 1 109 ? 6.583 -11.621 -26.507 1.00 75.38 109 ASP A O 1
ATOM 859 N N . VAL A 1 110 ? 4.903 -10.996 -25.152 1.00 81.25 110 VAL A N 1
ATOM 860 C CA . VAL A 1 110 ? 4.013 -10.537 -26.227 1.00 81.25 110 VAL A CA 1
ATOM 861 C C . VAL A 1 110 ? 4.644 -9.364 -26.972 1.00 81.25 110 VAL A C 1
ATOM 863 O O . VAL A 1 110 ? 4.759 -9.416 -28.193 1.00 81.25 110 VAL A O 1
ATOM 866 N N . VAL A 1 111 ? 5.134 -8.346 -26.258 1.00 80.56 111 VAL A N 1
ATOM 867 C CA . VAL A 1 111 ? 5.758 -7.175 -26.897 1.00 80.56 111 VAL A CA 1
ATOM 868 C C . VAL A 1 111 ? 7.049 -7.544 -27.634 1.00 80.56 111 VAL A C 1
ATOM 870 O O . VAL A 1 111 ? 7.302 -7.016 -28.715 1.00 80.56 111 VAL A O 1
ATOM 873 N N . ILE A 1 112 ? 7.847 -8.476 -27.107 1.00 76.94 112 ILE A N 1
ATOM 874 C CA . ILE A 1 112 ? 9.052 -8.976 -27.788 1.00 76.94 112 ILE A CA 1
ATOM 875 C C . ILE A 1 112 ? 8.689 -9.678 -29.099 1.00 76.94 112 ILE A C 1
ATOM 877 O O . ILE A 1 112 ? 9.318 -9.409 -30.124 1.00 76.94 112 ILE A O 1
ATOM 881 N N . LYS A 1 113 ? 7.666 -10.544 -29.083 1.00 80.25 113 LYS A N 1
ATOM 882 C CA . LYS A 1 113 ? 7.184 -11.240 -30.285 1.00 80.25 113 LYS A CA 1
ATOM 883 C C . LYS A 1 113 ? 6.617 -10.272 -31.318 1.00 80.25 113 LYS A C 1
ATOM 885 O O . LYS A 1 113 ? 6.952 -10.387 -32.490 1.00 80.25 113 LYS A O 1
ATOM 890 N N . GLU A 1 114 ? 5.804 -9.311 -30.890 1.00 78.56 114 GLU A N 1
ATOM 891 C CA . GLU A 1 114 ? 5.208 -8.308 -31.779 1.00 78.56 114 GLU A CA 1
ATOM 892 C C . GLU A 1 114 ? 6.253 -7.400 -32.433 1.00 78.56 114 GLU A C 1
ATOM 894 O O . GLU A 1 114 ? 6.129 -7.052 -33.604 1.00 78.56 114 GLU A O 1
ATOM 899 N N . LEU A 1 115 ? 7.292 -7.014 -31.689 1.00 79.50 115 LEU A N 1
ATOM 900 C CA . LEU A 1 115 ? 8.349 -6.137 -32.193 1.00 79.50 115 LEU A CA 1
ATOM 901 C C . LEU A 1 115 ? 9.488 -6.893 -32.895 1.00 79.50 115 LEU A C 1
ATOM 903 O O . LEU A 1 115 ? 10.412 -6.243 -33.384 1.00 79.50 115 LEU A O 1
ATOM 907 N N . GLY A 1 116 ? 9.444 -8.232 -32.937 1.00 74.88 116 GLY A N 1
ATOM 908 C CA . GLY A 1 116 ? 10.512 -9.070 -33.499 1.00 74.88 116 GLY A CA 1
ATOM 909 C C . GLY A 1 116 ? 11.861 -8.839 -32.814 1.00 74.88 116 GLY A C 1
ATOM 910 O O . GLY A 1 116 ? 12.908 -8.850 -33.456 1.00 74.88 116 GLY A O 1
ATOM 911 N N . ALA A 1 117 ? 11.822 -8.536 -31.521 1.00 70.00 117 ALA A N 1
ATOM 912 C CA . ALA A 1 117 ? 12.919 -7.910 -30.810 1.00 70.00 117 ALA A CA 1
ATOM 913 C C . ALA A 1 117 ? 13.959 -8.965 -30.385 1.00 70.00 117 ALA A C 1
ATOM 915 O O . ALA A 1 117 ? 13.667 -9.829 -29.560 1.00 70.00 117 ALA A O 1
ATOM 916 N N . THR A 1 118 ? 15.165 -8.918 -30.960 1.00 69.38 118 THR A N 1
ATOM 917 C CA . THR A 1 118 ? 16.204 -9.955 -30.763 1.00 69.38 118 THR A CA 1
ATOM 918 C C . THR A 1 118 ? 17.508 -9.433 -30.165 1.00 69.38 118 THR A C 1
ATOM 920 O O . THR A 1 118 ? 18.286 -10.228 -29.647 1.00 69.38 118 THR A O 1
ATOM 923 N N . SER A 1 119 ? 17.760 -8.118 -30.198 1.00 66.94 119 SER A N 1
ATOM 924 C CA . SER A 1 119 ? 19.013 -7.514 -29.721 1.00 66.94 119 SER A CA 1
ATOM 925 C C . SER A 1 119 ? 18.832 -6.564 -28.533 1.00 66.94 119 SER A C 1
ATOM 927 O O . SER A 1 119 ? 17.814 -5.885 -28.405 1.00 66.94 119 SER A O 1
ATOM 929 N N . LEU A 1 120 ? 19.861 -6.380 -27.699 1.00 65.00 120 LEU A N 1
ATOM 930 C CA . LEU A 1 120 ? 19.831 -5.422 -26.577 1.00 65.00 120 LEU A CA 1
ATOM 931 C C . LEU A 1 120 ? 19.377 -3.993 -26.963 1.00 65.00 120 LEU A C 1
ATOM 933 O O . LEU A 1 120 ? 18.903 -3.239 -26.110 1.00 65.00 120 LEU A O 1
ATOM 937 N N . LYS A 1 121 ? 19.516 -3.611 -28.241 1.00 67.75 121 LYS A N 1
ATOM 938 C CA . LYS A 1 121 ? 19.054 -2.333 -28.803 1.00 67.75 121 LYS A CA 1
ATOM 939 C C . LYS A 1 121 ? 17.521 -2.246 -28.863 1.00 67.75 121 LYS A C 1
ATOM 941 O O . LYS A 1 121 ? 16.958 -1.183 -28.602 1.00 67.75 121 LYS A O 1
ATOM 946 N N . ASP A 1 122 ? 16.848 -3.367 -29.106 1.00 71.00 122 ASP A N 1
ATOM 947 C CA . ASP A 1 122 ? 15.388 -3.473 -29.187 1.00 71.00 122 ASP A CA 1
ATOM 948 C C . ASP A 1 122 ? 14.729 -3.591 -27.808 1.00 71.00 122 ASP A C 1
ATOM 950 O O . ASP A 1 122 ? 13.528 -3.347 -27.666 1.00 71.00 122 ASP A O 1
ATOM 954 N N . MET A 1 123 ? 15.512 -3.875 -26.760 1.00 67.94 123 MET A N 1
ATOM 955 C CA . MET A 1 123 ? 15.043 -3.801 -25.375 1.00 67.94 123 MET A CA 1
ATOM 956 C C . MET A 1 123 ? 14.544 -2.387 -25.046 1.00 67.94 123 MET A C 1
ATOM 958 O O . MET A 1 123 ? 13.495 -2.244 -24.427 1.00 67.94 123 MET A O 1
ATOM 962 N N . GLY A 1 124 ? 15.243 -1.333 -25.488 1.00 70.19 124 GLY A N 1
ATOM 963 C CA . GLY A 1 124 ? 14.813 0.056 -25.269 1.00 70.19 124 GLY A CA 1
ATOM 964 C C . GLY A 1 124 ? 13.467 0.369 -25.932 1.00 70.19 124 GLY A C 1
ATOM 965 O O . GLY A 1 124 ? 12.601 0.988 -25.315 1.00 70.19 124 GLY A O 1
ATOM 966 N N . ARG A 1 125 ? 13.261 -0.140 -27.152 1.00 76.50 125 ARG A N 1
ATOM 967 C CA . ARG A 1 125 ? 12.007 -0.012 -27.910 1.00 76.50 125 ARG A CA 1
ATOM 968 C C . ARG A 1 125 ? 10.866 -0.806 -27.270 1.00 76.50 125 ARG A C 1
ATOM 970 O O . ARG A 1 125 ? 9.772 -0.277 -27.104 1.00 76.50 125 ARG A O 1
ATOM 977 N N . SER A 1 126 ? 11.146 -2.036 -26.845 1.00 76.25 126 SER A N 1
ATOM 978 C CA . SER A 1 126 ? 10.188 -2.897 -26.140 1.00 76.25 126 SER A CA 1
ATOM 979 C C . SER A 1 126 ? 9.755 -2.268 -24.817 1.00 76.25 126 SER A C 1
ATOM 981 O O . SER A 1 126 ? 8.577 -2.251 -24.486 1.00 76.25 126 SER A O 1
ATOM 983 N N . MET A 1 127 ? 10.697 -1.671 -24.084 1.00 72.25 127 MET A N 1
ATOM 984 C CA . MET A 1 127 ? 10.431 -0.951 -22.840 1.00 72.25 127 MET A CA 1
ATOM 985 C C . MET A 1 127 ? 9.593 0.314 -23.053 1.00 72.25 127 MET A C 1
ATOM 987 O O . MET A 1 127 ? 8.746 0.610 -22.215 1.00 72.25 127 MET A O 1
ATOM 991 N N . ALA A 1 128 ? 9.803 1.043 -24.153 1.00 74.31 128 ALA A N 1
ATOM 992 C CA . ALA A 1 128 ? 8.979 2.198 -24.507 1.00 74.31 128 ALA A CA 1
ATOM 993 C C . ALA A 1 128 ? 7.533 1.779 -24.820 1.00 74.31 128 ALA A C 1
ATOM 995 O O . ALA A 1 128 ? 6.610 2.321 -24.220 1.00 74.31 128 ALA A O 1
ATOM 996 N N . ALA A 1 129 ? 7.344 0.750 -25.653 1.00 78.00 129 ALA A N 1
ATOM 997 C CA . ALA A 1 129 ? 6.022 0.214 -25.988 1.00 78.00 129 ALA A CA 1
ATOM 998 C C . ALA A 1 129 ? 5.283 -0.338 -24.756 1.00 78.00 129 ALA A C 1
ATOM 1000 O O . ALA A 1 129 ? 4.090 -0.116 -24.572 1.00 78.00 129 ALA A O 1
ATOM 1001 N N . LEU A 1 130 ? 6.004 -1.024 -23.868 1.00 75.12 130 LEU A N 1
ATOM 1002 C CA . LEU A 1 130 ? 5.471 -1.490 -22.591 1.00 75.12 130 LEU A CA 1
ATOM 1003 C C . LEU A 1 130 ? 5.069 -0.324 -21.679 1.00 75.12 130 LEU A C 1
ATOM 1005 O O . LEU A 1 130 ? 4.016 -0.373 -21.051 1.00 75.12 130 LEU A O 1
ATOM 1009 N N . LYS A 1 131 ? 5.886 0.732 -21.603 1.00 69.31 131 LYS A N 1
ATOM 1010 C CA . LYS A 1 131 ? 5.581 1.919 -20.796 1.00 69.31 131 LYS A CA 1
ATOM 1011 C C . LYS A 1 131 ? 4.369 2.677 -21.336 1.00 69.31 131 LYS A C 1
ATOM 1013 O O . LYS A 1 131 ? 3.619 3.211 -20.537 1.00 69.31 131 LYS A O 1
ATOM 1018 N N . GLU A 1 132 ? 4.172 2.698 -22.650 1.00 75.69 132 GLU A N 1
ATOM 1019 C CA . GLU A 1 132 ? 3.006 3.304 -23.300 1.00 75.69 132 GLU A CA 1
ATOM 1020 C C . GLU A 1 132 ? 1.725 2.496 -23.047 1.00 75.69 132 GLU A C 1
ATOM 1022 O O . GLU A 1 132 ? 0.714 3.057 -22.637 1.00 75.69 132 GLU A O 1
ATOM 1027 N N . ARG A 1 133 ? 1.779 1.165 -23.196 1.00 72.38 133 ARG A N 1
ATOM 1028 C CA . ARG A 1 133 ? 0.616 0.277 -22.997 1.00 72.38 133 ARG A CA 1
ATOM 1029 C C . ARG A 1 133 ? 0.177 0.140 -21.543 1.00 72.38 133 ARG A C 1
ATOM 1031 O O . ARG A 1 133 ? -0.995 -0.106 -21.282 1.00 72.38 133 ARG A O 1
ATOM 1038 N N . TYR A 1 134 ? 1.116 0.272 -20.612 1.00 68.62 134 TYR A N 1
ATOM 1039 C CA . TYR A 1 134 ? 0.877 0.087 -19.181 1.00 68.62 134 TYR A CA 1
ATOM 1040 C C . TYR A 1 134 ? 1.163 1.358 -18.369 1.00 68.62 134 TYR A C 1
ATOM 1042 O O . TYR A 1 134 ? 1.428 1.284 -17.167 1.00 68.62 134 TYR A O 1
ATOM 1050 N N . ALA A 1 135 ? 1.105 2.531 -19.011 1.00 54.53 135 ALA A N 1
ATOM 1051 C CA . ALA A 1 135 ? 1.198 3.824 -18.340 1.00 54.53 135 ALA A CA 1
ATOM 1052 C C . ALA A 1 135 ? 0.082 3.935 -17.286 1.00 54.53 135 ALA A C 1
ATOM 1054 O O . ALA A 1 135 ? -1.093 4.023 -17.626 1.00 54.53 135 ALA A O 1
ATOM 1055 N N . GLY A 1 136 ? 0.445 3.890 -16.002 1.00 53.72 136 GLY A N 1
ATOM 1056 C CA . GLY A 1 136 ? -0.501 3.982 -14.882 1.00 53.72 136 GLY A CA 1
ATOM 1057 C C . GLY A 1 136 ? -0.748 2.674 -14.123 1.00 53.72 136 GLY A C 1
ATOM 1058 O O . GLY A 1 136 ? -1.362 2.704 -13.058 1.00 53.72 136 GLY A O 1
ATOM 1059 N N . ALA A 1 137 ? -0.225 1.535 -14.590 1.00 56.41 137 ALA A N 1
ATOM 1060 C CA . ALA A 1 137 ? -0.151 0.337 -13.757 1.00 56.41 137 ALA A CA 1
ATOM 1061 C C . ALA A 1 137 ? 0.994 0.505 -12.744 1.00 56.41 137 ALA A C 1
ATOM 1063 O O . ALA A 1 137 ? 2.176 0.380 -13.081 1.00 56.41 137 ALA A O 1
ATOM 1064 N N . ASN A 1 138 ? 0.654 0.806 -11.489 1.00 46.81 138 ASN A N 1
ATOM 1065 C CA . ASN A 1 138 ? 1.635 0.782 -10.405 1.00 46.81 138 ASN A CA 1
ATOM 1066 C C . ASN A 1 138 ? 2.284 -0.609 -10.319 1.00 46.81 138 ASN A C 1
ATOM 1068 O O . ASN A 1 138 ? 1.677 -1.603 -10.706 1.00 46.81 138 ASN A O 1
ATOM 1072 N N . GLY A 1 139 ? 3.542 -0.673 -9.881 1.00 50.53 139 GLY A N 1
ATOM 1073 C CA . GLY A 1 139 ? 4.279 -1.939 -9.781 1.00 50.53 139 GLY A CA 1
ATOM 1074 C C . GLY A 1 139 ? 4.872 -2.455 -11.098 1.00 50.53 139 GLY A C 1
ATOM 1075 O O . GLY A 1 139 ? 5.701 -3.367 -11.074 1.00 50.53 139 GLY A O 1
ATOM 1076 N N . PHE A 1 140 ? 4.562 -1.840 -12.246 1.00 58.16 140 PHE A N 1
ATOM 1077 C CA . PHE A 1 140 ? 5.157 -2.211 -13.526 1.00 58.16 140 PHE A CA 1
ATOM 1078 C C . PHE A 1 140 ? 6.653 -1.837 -13.577 1.00 58.16 140 PHE A C 1
ATOM 1080 O O . PHE A 1 140 ? 7.052 -0.753 -14.004 1.00 58.16 140 PHE A O 1
ATOM 1087 N N . ARG A 1 141 ? 7.519 -2.764 -13.135 1.00 58.06 141 ARG A N 1
ATOM 1088 C CA . ARG A 1 141 ? 8.987 -2.727 -13.303 1.00 58.06 141 ARG A CA 1
ATOM 1089 C C . ARG A 1 141 ? 9.438 -3.713 -14.392 1.00 58.06 141 ARG A C 1
ATOM 1091 O O . ARG A 1 141 ? 10.175 -4.663 -14.102 1.00 58.06 141 ARG A O 1
ATOM 1098 N N . PRO A 1 142 ? 9.110 -3.469 -15.673 1.00 55.19 142 PRO A N 1
ATOM 1099 C CA . PRO A 1 142 ? 9.499 -4.365 -16.760 1.00 55.19 142 PRO A CA 1
ATOM 1100 C C . PRO A 1 142 ? 11.025 -4.484 -16.885 1.00 55.19 142 PRO A C 1
ATOM 1102 O O . PRO A 1 142 ? 11.526 -5.535 -17.262 1.00 55.19 142 PRO A O 1
ATOM 1105 N N . ARG A 1 143 ? 11.802 -3.469 -16.464 1.00 48.97 143 ARG A N 1
ATOM 1106 C CA . ARG A 1 143 ? 13.268 -3.432 -16.649 1.00 48.97 143 ARG A CA 1
ATOM 1107 C C . ARG A 1 143 ? 14.013 -4.560 -15.927 1.00 48.97 143 ARG A C 1
ATOM 1109 O O . ARG A 1 143 ? 14.979 -5.096 -16.464 1.00 48.97 143 ARG A O 1
ATOM 1116 N N . ARG A 1 144 ? 13.591 -4.936 -14.711 1.00 55.56 144 ARG A N 1
ATOM 1117 C CA . ARG A 1 144 ? 14.255 -6.010 -13.941 1.00 55.56 144 ARG A CA 1
ATOM 1118 C C . ARG A 1 144 ? 13.934 -7.396 -14.513 1.00 55.56 144 ARG A C 1
ATOM 1120 O O . ARG A 1 144 ? 14.769 -8.291 -14.397 1.00 55.56 144 ARG A O 1
ATOM 1127 N N . ARG A 1 145 ? 12.753 -7.558 -15.123 1.00 58.88 145 ARG A N 1
ATOM 1128 C CA . ARG A 1 145 ? 12.236 -8.831 -15.650 1.00 58.88 145 ARG A CA 1
ATOM 1129 C C . ARG A 1 145 ? 12.603 -9.053 -17.119 1.00 58.88 145 ARG A C 1
ATOM 1131 O O . ARG A 1 145 ? 13.096 -10.125 -17.445 1.00 58.88 145 ARG A O 1
ATOM 1138 N N . ALA A 1 146 ? 12.545 -8.014 -17.954 1.00 54.66 146 ALA A N 1
ATOM 1139 C CA . ALA A 1 146 ? 13.094 -8.013 -19.312 1.00 54.66 146 ALA A CA 1
ATOM 1140 C C . ALA A 1 146 ? 14.581 -8.409 -19.319 1.00 54.66 146 ALA A C 1
ATOM 1142 O O . ALA A 1 146 ? 15.001 -9.200 -20.152 1.00 54.66 146 ALA A O 1
ATOM 1143 N N . ARG A 1 147 ? 15.359 -7.982 -18.309 1.00 51.16 147 ARG A N 1
ATOM 1144 C CA . ARG A 1 147 ? 16.764 -8.398 -18.125 1.00 51.16 147 ARG A CA 1
ATOM 1145 C C . ARG A 1 147 ? 16.940 -9.893 -17.827 1.00 51.16 147 ARG A C 1
ATOM 1147 O O . ARG A 1 147 ? 18.019 -10.435 -18.052 1.00 51.16 147 ARG A O 1
ATOM 1154 N N . LYS A 1 148 ? 15.922 -10.554 -17.263 1.00 54.84 148 LYS A N 1
ATOM 1155 C CA . LYS A 1 148 ? 15.957 -11.997 -16.988 1.00 54.84 148 LYS A CA 1
ATOM 1156 C C . LYS A 1 148 ? 15.571 -12.834 -18.207 1.00 54.84 148 LYS A C 1
ATOM 1158 O O . LYS A 1 148 ? 15.960 -14.004 -18.219 1.00 54.84 148 LYS A O 1
ATOM 1163 N N . ASN A 1 149 ? 14.876 -12.254 -19.188 1.00 62.19 149 ASN A N 1
ATOM 1164 C CA . ASN A 1 149 ? 14.405 -12.953 -20.378 1.00 62.19 149 ASN A CA 1
ATOM 1165 C C . ASN A 1 149 ? 15.591 -13.508 -21.189 1.00 62.19 149 ASN A C 1
ATOM 1167 O O . ASN A 1 149 ? 16.586 -12.817 -21.421 1.00 62.19 149 ASN A O 1
ATOM 1171 N N . ALA A 1 150 ? 15.492 -14.785 -21.561 1.00 53.91 150 ALA A N 1
ATOM 1172 C CA . ALA A 1 150 ? 16.522 -15.524 -22.279 1.00 53.91 150 ALA A CA 1
ATOM 1173 C C . ALA A 1 150 ? 16.816 -14.941 -23.671 1.00 53.91 150 ALA A C 1
ATOM 1175 O O . ALA A 1 150 ? 17.960 -15.030 -24.111 1.00 53.91 150 ALA A O 1
ATOM 1176 N N . ALA A 1 151 ? 15.839 -14.276 -24.302 1.00 54.78 151 ALA A N 1
ATOM 1177 C CA . ALA A 1 151 ? 15.965 -13.677 -25.634 1.00 54.78 151 ALA A CA 1
ATOM 1178 C C . ALA A 1 151 ? 17.104 -12.645 -25.757 1.00 54.78 151 ALA A C 1
ATOM 1180 O O . ALA A 1 151 ? 17.649 -12.463 -26.836 1.00 54.78 151 ALA A O 1
ATOM 1181 N N . TRP A 1 152 ? 17.504 -12.007 -24.650 1.00 55.84 152 TRP A N 1
ATOM 1182 C CA . TRP A 1 152 ? 18.542 -10.965 -24.632 1.00 55.84 152 TRP A CA 1
ATOM 1183 C C . TRP A 1 152 ? 19.874 -11.423 -24.021 1.00 55.84 152 TRP A C 1
ATOM 1185 O O . TRP A 1 152 ? 20.822 -10.642 -23.919 1.00 55.84 152 TRP A O 1
ATOM 1195 N N . ARG A 1 153 ? 19.953 -12.663 -23.516 1.00 52.44 153 ARG A N 1
ATOM 1196 C CA . ARG A 1 153 ? 21.143 -13.171 -22.803 1.00 52.44 153 ARG A CA 1
ATOM 1197 C C . ARG A 1 153 ? 22.270 -13.613 -23.736 1.00 52.44 153 ARG A C 1
ATOM 1199 O O . ARG A 1 153 ? 23.386 -13.783 -23.247 1.00 52.44 153 ARG A O 1
ATOM 1206 N N . SER A 1 154 ? 21.976 -13.775 -25.022 1.00 50.34 154 SER A N 1
ATOM 1207 C CA . SER A 1 154 ? 22.883 -14.206 -26.091 1.00 50.34 154 S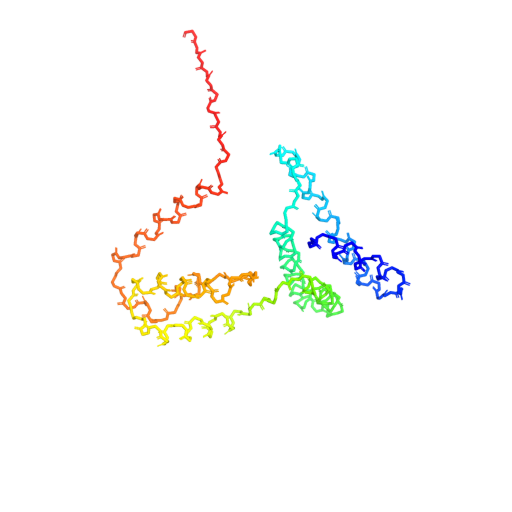ER A CA 1
ATOM 1208 C C . SER A 1 154 ? 23.859 -13.123 -26.576 1.00 50.34 154 SER A C 1
ATOM 1210 O O . SER A 1 154 ? 24.793 -13.456 -27.298 1.00 50.34 154 SER A O 1
ATOM 1212 N N . ASP A 1 155 ? 23.703 -11.858 -26.162 1.00 48.12 155 ASP A N 1
ATOM 1213 C CA . ASP A 1 155 ? 24.609 -10.773 -26.565 1.00 48.12 155 ASP A CA 1
ATOM 1214 C C . ASP A 1 155 ? 25.929 -10.747 -25.746 1.00 48.12 155 ASP A C 1
ATOM 1216 O O . ASP A 1 155 ? 25.912 -10.935 -24.519 1.00 48.12 155 ASP A O 1
ATOM 1220 N N . PRO A 1 156 ? 27.090 -10.479 -26.387 1.00 41.00 156 PRO A N 1
ATOM 1221 C CA . PRO A 1 156 ? 28.412 -10.554 -25.760 1.00 41.00 156 PRO A CA 1
ATOM 1222 C C . PRO A 1 156 ? 28.631 -9.514 -24.638 1.00 41.00 156 PRO A C 1
ATOM 1224 O O . PRO A 1 156 ? 28.082 -8.411 -24.672 1.00 41.00 156 PRO A O 1
ATOM 1227 N N . PRO A 1 157 ? 29.482 -9.824 -23.637 1.00 41.97 157 PRO A N 1
ATOM 1228 C CA . PRO A 1 157 ? 29.533 -9.141 -22.336 1.00 41.97 157 PRO A CA 1
ATOM 1229 C C . PRO A 1 157 ? 29.946 -7.657 -22.359 1.00 41.97 157 PRO A C 1
ATOM 1231 O O . PRO A 1 157 ? 29.695 -6.953 -21.383 1.00 41.97 157 PRO A O 1
ATOM 1234 N N . HIS A 1 158 ? 30.520 -7.144 -23.451 1.00 44.78 158 HIS A N 1
ATOM 1235 C CA . HIS A 1 158 ? 31.024 -5.763 -23.540 1.00 44.78 158 HIS A CA 1
ATOM 1236 C C . HIS A 1 158 ? 29.915 -4.683 -23.546 1.00 44.78 158 HIS A C 1
ATOM 1238 O O . HIS A 1 158 ? 30.172 -3.503 -23.315 1.00 44.78 158 HIS A O 1
ATOM 1244 N N . SER A 1 159 ? 28.656 -5.076 -23.762 1.00 45.03 159 SER A N 1
ATOM 1245 C CA . SER A 1 159 ? 27.467 -4.212 -23.678 1.00 45.03 159 SER A CA 1
ATOM 1246 C C . SER A 1 159 ? 26.857 -4.147 -22.265 1.00 45.03 159 SER A C 1
ATOM 1248 O O . SER A 1 159 ? 26.046 -3.260 -21.985 1.00 45.03 159 SER A O 1
ATOM 1250 N N . ARG A 1 160 ? 27.278 -5.031 -21.343 1.00 44.84 160 ARG A N 1
ATOM 1251 C CA . ARG A 1 160 ? 26.781 -5.101 -19.954 1.00 44.84 160 ARG A CA 1
ATOM 1252 C C . ARG A 1 160 ? 27.378 -4.020 -19.043 1.00 44.84 160 ARG A C 1
ATOM 1254 O O . ARG A 1 160 ? 26.701 -3.564 -18.125 1.00 44.84 160 ARG A O 1
ATOM 1261 N N . ASP A 1 161 ? 28.594 -3.552 -19.325 1.00 39.62 161 ASP A N 1
ATOM 1262 C CA . ASP A 1 161 ? 29.310 -2.574 -18.485 1.00 39.62 161 ASP A CA 1
ATOM 1263 C C . ASP A 1 161 ? 28.767 -1.139 -18.597 1.00 39.62 161 ASP A C 1
ATOM 1265 O O . ASP A 1 161 ? 28.778 -0.375 -17.627 1.00 39.62 161 ASP A O 1
ATOM 1269 N N . LYS A 1 162 ? 28.188 -0.771 -19.751 1.00 43.25 162 LYS A N 1
ATOM 1270 C CA . LYS A 1 162 ? 27.483 0.516 -19.897 1.00 43.25 162 LYS A CA 1
ATOM 1271 C C . LYS A 1 162 ? 26.249 0.600 -18.991 1.00 43.25 162 LYS A C 1
ATOM 1273 O O . LYS A 1 162 ? 25.922 1.691 -18.529 1.00 43.25 162 LYS A O 1
ATOM 1278 N N . LEU A 1 163 ? 25.596 -0.528 -18.680 1.00 42.91 163 LEU A N 1
ATOM 1279 C CA . LEU A 1 163 ? 24.429 -0.551 -17.789 1.00 42.91 163 LEU A CA 1
ATOM 1280 C C . LEU A 1 163 ? 24.790 -0.238 -16.334 1.00 42.91 163 LEU A C 1
ATOM 1282 O O . LEU A 1 163 ? 24.047 0.494 -15.681 1.00 42.91 163 LEU A O 1
ATOM 1286 N N . ARG A 1 164 ? 25.938 -0.723 -15.845 1.00 40.94 164 ARG A N 1
ATOM 1287 C CA . ARG A 1 164 ? 26.399 -0.450 -14.473 1.00 40.94 164 ARG A CA 1
ATOM 1288 C C . ARG A 1 164 ? 26.672 1.044 -14.260 1.00 40.94 164 ARG A C 1
ATOM 1290 O O . ARG A 1 164 ? 26.448 1.577 -13.180 1.00 40.94 164 ARG A O 1
ATOM 1297 N N . ARG A 1 165 ? 27.103 1.742 -15.318 1.00 38.97 165 ARG A N 1
ATOM 1298 C CA . ARG A 1 165 ? 27.406 3.182 -15.297 1.00 38.97 165 ARG A CA 1
ATOM 1299 C C . ARG A 1 165 ? 26.147 4.067 -15.324 1.00 38.97 165 ARG A C 1
ATOM 1301 O O . ARG A 1 165 ? 26.144 5.125 -14.703 1.00 38.97 165 ARG A O 1
ATOM 1308 N N . VAL A 1 166 ? 25.062 3.621 -15.969 1.00 44.91 166 VAL A N 1
ATOM 1309 C CA . VAL A 1 166 ? 23.752 4.308 -15.920 1.00 44.91 166 VAL A CA 1
ATOM 1310 C C . VAL A 1 166 ? 23.060 4.091 -14.566 1.00 44.91 166 VAL A C 1
ATOM 1312 O O . VAL A 1 166 ? 22.470 5.030 -14.041 1.00 44.91 166 VAL A O 1
ATOM 1315 N N . GLU A 1 167 ? 23.195 2.904 -13.954 1.00 37.72 167 GLU A N 1
ATOM 1316 C CA . GLU A 1 167 ? 22.672 2.624 -12.601 1.00 37.72 167 GLU A CA 1
ATOM 1317 C C . GLU A 1 167 ? 23.208 3.606 -11.544 1.00 37.72 167 GLU A C 1
ATOM 1319 O O . GLU A 1 167 ? 22.438 4.074 -10.709 1.00 37.72 167 GLU A O 1
ATOM 1324 N N . VAL A 1 168 ? 24.491 3.978 -11.602 1.00 41.72 168 VAL A N 1
ATOM 1325 C CA . VAL A 1 168 ? 25.082 4.945 -10.655 1.00 41.72 168 VAL A CA 1
ATOM 1326 C C . VAL A 1 168 ? 24.640 6.384 -10.961 1.00 41.72 168 VAL A C 1
ATOM 1328 O O . VAL A 1 168 ? 24.345 7.143 -10.042 1.00 41.72 168 VAL A O 1
ATOM 1331 N N . GLY A 1 169 ? 24.529 6.764 -12.238 1.00 35.44 169 GLY A N 1
ATOM 1332 C CA . GLY A 1 169 ? 24.182 8.135 -12.642 1.00 35.44 169 GLY A CA 1
ATOM 1333 C C . GLY A 1 169 ? 22.700 8.516 -12.505 1.00 35.44 169 GLY A C 1
ATOM 1334 O O . GLY A 1 169 ? 22.380 9.702 -12.414 1.00 35.44 169 GLY A O 1
ATOM 1335 N N . GLU A 1 170 ? 21.789 7.539 -12.501 1.00 37.16 170 GLU A N 1
ATOM 1336 C CA . GLU A 1 170 ? 20.342 7.767 -12.349 1.00 37.16 170 GLU A CA 1
ATOM 1337 C C . GLU A 1 170 ? 19.911 7.673 -10.874 1.00 37.16 170 GLU A C 1
ATOM 1339 O O . GLU A 1 170 ? 19.113 8.487 -10.415 1.00 37.16 170 GLU A O 1
ATOM 1344 N N . ASN A 1 171 ? 20.527 6.777 -10.088 1.00 36.41 171 ASN A N 1
ATOM 1345 C CA . ASN A 1 171 ? 20.290 6.686 -8.642 1.00 36.41 171 ASN A CA 1
ATOM 1346 C C . ASN A 1 171 ? 20.898 7.880 -7.874 1.00 36.41 171 ASN A C 1
ATOM 1348 O O . ASN A 1 171 ? 20.348 8.310 -6.866 1.00 36.41 171 ASN A O 1
ATOM 1352 N N . ALA A 1 172 ? 21.974 8.488 -8.394 1.00 37.97 172 ALA A N 1
ATOM 1353 C CA . ALA A 1 172 ? 22.530 9.737 -7.864 1.00 37.97 172 ALA A CA 1
ATOM 1354 C C . ALA A 1 172 ? 21.631 10.967 -8.108 1.00 37.97 172 ALA A C 1
ATOM 1356 O O . ALA A 1 172 ? 21.726 11.946 -7.374 1.00 37.97 172 ALA A O 1
ATOM 1357 N N . ARG A 1 173 ? 20.731 10.932 -9.104 1.00 40.25 173 ARG A N 1
ATOM 1358 C CA . ARG A 1 173 ? 19.773 12.027 -9.356 1.00 40.25 173 ARG A CA 1
ATOM 1359 C C . ARG A 1 173 ? 18.511 11.952 -8.502 1.00 40.25 173 ARG A C 1
ATOM 1361 O O . ARG A 1 173 ? 17.839 12.964 -8.355 1.00 40.25 173 ARG A O 1
ATOM 1368 N N . LEU A 1 174 ? 18.208 10.793 -7.921 1.00 43.94 174 LEU A N 1
ATOM 1369 C CA . LEU A 1 174 ? 17.037 10.587 -7.061 1.00 43.94 174 LEU A CA 1
ATOM 1370 C C . LEU A 1 174 ? 17.394 10.476 -5.566 1.00 43.94 174 LEU A C 1
ATOM 1372 O O . LEU A 1 174 ? 16.529 10.159 -4.757 1.00 43.94 174 LEU A O 1
ATOM 1376 N N . GLY A 1 175 ? 18.648 10.754 -5.187 1.00 41.75 175 GLY A N 1
ATOM 1377 C CA . GLY A 1 175 ? 19.136 10.602 -3.811 1.00 41.75 175 GLY A CA 1
ATOM 1378 C C . GLY A 1 175 ? 20.290 11.534 -3.434 1.00 41.75 175 GLY A C 1
ATOM 1379 O O . GLY A 1 175 ? 21.205 11.112 -2.735 1.00 41.75 175 GLY A O 1
ATOM 1380 N N . GLY A 1 176 ? 20.280 12.781 -3.912 1.00 33.19 176 GLY A N 1
ATOM 1381 C CA . GLY A 1 176 ? 21.349 13.754 -3.672 1.00 33.19 176 GLY A CA 1
ATOM 1382 C C . GLY A 1 176 ? 20.852 15.033 -3.009 1.00 33.19 176 GLY A C 1
ATOM 1383 O O . GLY A 1 176 ? 20.802 16.079 -3.653 1.00 33.19 176 GLY A O 1
ATOM 1384 N N . ALA A 1 177 ? 20.517 14.968 -1.718 1.00 36.34 177 ALA A N 1
ATOM 1385 C CA . ALA A 1 177 ? 20.590 16.152 -0.872 1.00 36.34 177 ALA A CA 1
ATOM 1386 C C . ALA A 1 177 ? 22.029 16.686 -0.949 1.00 36.34 177 ALA A C 1
ATOM 1388 O O . ALA A 1 177 ? 22.992 15.952 -0.717 1.00 36.34 177 ALA A O 1
ATOM 1389 N N . ARG A 1 178 ? 22.172 17.952 -1.344 1.00 34.09 178 ARG A N 1
ATOM 1390 C CA . ARG A 1 178 ? 23.448 18.664 -1.370 1.00 34.09 178 ARG A CA 1
ATOM 1391 C C . ARG A 1 178 ? 23.965 18.761 0.063 1.00 34.09 178 ARG A C 1
ATOM 1393 O O . ARG A 1 178 ? 23.545 19.637 0.808 1.00 34.09 178 ARG A O 1
ATOM 1400 N N . ILE A 1 179 ? 24.878 17.872 0.439 1.00 39.38 179 ILE A N 1
ATOM 1401 C CA . ILE A 1 179 ? 25.760 18.104 1.579 1.00 39.38 179 ILE A CA 1
ATOM 1402 C C . ILE A 1 179 ? 26.706 19.215 1.123 1.00 39.38 179 ILE A C 1
ATOM 1404 O O . ILE A 1 179 ? 27.670 18.973 0.397 1.00 39.38 179 ILE A O 1
ATOM 1408 N N . THR A 1 180 ? 26.370 20.458 1.454 1.00 36.56 180 THR A N 1
ATOM 1409 C CA . THR A 1 180 ? 27.294 21.584 1.330 1.00 36.56 180 THR A CA 1
ATOM 1410 C C . THR A 1 180 ? 28.490 21.314 2.241 1.00 36.56 180 THR A C 1
ATOM 1412 O O . THR A 1 180 ? 28.281 21.059 3.431 1.00 36.56 180 THR A O 1
ATOM 1415 N N . PRO A 1 181 ? 29.732 21.340 1.734 1.00 34.56 181 PRO A N 1
ATOM 1416 C CA . PRO A 1 181 ? 30.895 21.213 2.588 1.00 34.56 181 PRO A CA 1
ATOM 1417 C C . PRO A 1 181 ? 30.980 22.449 3.482 1.00 34.56 181 PRO A C 1
ATOM 1419 O O . PRO A 1 181 ? 30.956 23.585 3.008 1.00 34.56 181 PRO A O 1
ATOM 1422 N N . LEU A 1 182 ? 31.059 22.187 4.784 1.00 38.78 182 LEU A N 1
ATOM 1423 C CA . LEU A 1 182 ? 31.458 23.121 5.822 1.00 38.78 182 LEU A CA 1
ATOM 1424 C C . LEU A 1 182 ? 32.763 23.800 5.370 1.00 38.78 182 LEU A C 1
ATOM 1426 O O . LEU A 1 182 ? 33.822 23.172 5.346 1.00 38.78 182 LEU A O 1
ATOM 1430 N N . SER A 1 183 ? 32.690 25.063 4.956 1.00 39.94 183 SER A N 1
ATOM 1431 C CA . SER A 1 183 ? 33.868 25.880 4.687 1.00 39.94 183 SER A CA 1
ATOM 1432 C C . SER A 1 183 ? 34.500 26.261 6.021 1.00 39.94 183 SER A C 1
ATOM 1434 O O . SER A 1 183 ? 34.175 27.286 6.618 1.00 39.94 183 SER A O 1
ATOM 1436 N N . VAL A 1 184 ? 35.400 25.400 6.486 1.00 45.50 184 VAL A N 1
ATOM 1437 C CA . VAL A 1 184 ? 36.468 25.762 7.412 1.00 45.50 184 VAL A CA 1
ATOM 1438 C C . VAL A 1 184 ? 37.453 26.611 6.607 1.00 45.50 184 VAL A C 1
ATOM 1440 O O . VAL A 1 184 ? 38.320 26.085 5.917 1.00 45.50 184 VAL A O 1
ATOM 1443 N N . PHE A 1 185 ? 37.270 27.929 6.638 1.00 37.44 185 PHE A N 1
ATOM 1444 C CA . PHE A 1 185 ? 38.349 28.867 6.343 1.00 37.44 185 PHE A CA 1
ATOM 1445 C C . PHE A 1 185 ? 39.077 29.118 7.665 1.00 37.44 185 PHE A C 1
ATOM 1447 O O . PHE A 1 185 ? 38.506 29.686 8.595 1.00 37.44 185 PHE A O 1
ATOM 1454 N N . GLY A 1 186 ? 40.298 28.597 7.763 1.00 41.59 186 GLY A N 1
ATOM 1455 C CA . GLY A 1 186 ? 41.246 28.962 8.809 1.00 41.59 186 GLY A CA 1
ATOM 1456 C C . GLY A 1 186 ? 41.883 30.324 8.528 1.00 41.59 186 GLY A C 1
ATOM 1457 O O . GLY A 1 186 ? 41.746 30.867 7.431 1.00 41.59 186 GLY A O 1
ATOM 1458 N N . CYS A 1 187 ? 42.565 30.840 9.551 1.00 32.50 187 CYS A N 1
ATOM 1459 C CA . CYS A 1 187 ? 43.624 31.843 9.426 1.00 32.50 187 CYS A CA 1
ATOM 1460 C C . CYS A 1 187 ? 44.664 31.404 8.379 1.00 32.50 187 CYS A C 1
ATOM 1462 O O . CYS A 1 187 ? 44.932 30.178 8.328 1.00 32.50 187 CYS A O 1
#

Foldseek 3Di:
DLLVVLVVQLVVCVVVVHDPLLNVLSVVLVVLQVVQQVVCVVVVNPVGADPVNSLVSLVVLLVVLVVVLVVCVVVVNNVSSVSSVVSSVSSVVSADDAQDPVSLLVLLVVLCVVQVPQEPVCLVVSVVVSCVVCVRRPPNPSPVVNVVDPSHVPDDCPVVVVVVVVVVVVVCVVDDDDPDDDPPDDD

Sequence (187 aa):
MLREKIDAALKSAMKARDEKVRVATLRLINAAIKDRDIAARGEDRCEGVSDDEILTILAKMVKQREDSSEAFEKGARPDLAEQEKAEIDVIRDFMPRQLTDAEIERAVDVVIKELGATSLKDMGRSMAALKERYAGANGFRPRRRARKNAAWRSDPPHSRDKLRRVEVGENARLGGARITPLSVFGC